Protein AF-A0A7C2YE13-F1 (afdb_monomer_lite)

Secondary structure (DSSP, 8-state):
------TT--S---GGG--EEEEEEEEEEPBTTBPPEE-GGG-EEE-TTT--TT--SEEE---SSPPPTT---EEEEEEEEE--GGGEETTEEEESS-SPPPPEE-TTS-EE-----TTSPPP---EEEEEEEEEETTPEEEESSEEEEEEE-TTSEEEEEEEEEEES---EEEESSPEEEEEEEEETTEEEEEEEEEE-GGGGGGHHHHHHHHHHHHHHHHHHT---SSSEEEEEEPPTT-S-----BTTEEEEPP--

Radius of gyration: 20.25 Å; chains: 1; bounding box: 50×47×56 Å

pLDDT: mean 86.79, std 15.83, range [31.42, 98.75]

Structure (mmCIF, N/CA/C/O backbone):
data_AF-A0A7C2YE13-F1
#
_entry.id   AF-A0A7C2YE13-F1
#
loop_
_atom_site.group_PDB
_atom_site.id
_atom_site.type_symbol
_atom_site.label_atom_id
_atom_site.label_alt_id
_atom_site.label_comp_id
_atom_site.label_asym_id
_atom_site.label_entity_id
_atom_site.label_seq_id
_atom_site.pdbx_PDB_ins_code
_atom_site.Cartn_x
_atom_site.Cartn_y
_atom_site.Cartn_z
_atom_site.occupancy
_atom_site.B_iso_or_equiv
_atom_site.auth_seq_id
_atom_site.auth_comp_id
_atom_site.auth_asym_id
_atom_site.auth_atom_id
_atom_site.pdbx_PDB_model_num
ATOM 1 N N . MET A 1 1 ? 2.422 0.572 20.980 1.00 33.91 1 MET A N 1
ATOM 2 C CA . MET A 1 1 ? 3.565 0.099 20.172 1.00 33.91 1 MET A CA 1
ATOM 3 C C . MET A 1 1 ? 3.158 -1.240 19.587 1.00 33.91 1 MET A C 1
ATOM 5 O O . MET A 1 1 ? 2.489 -1.963 20.292 1.00 33.91 1 MET A O 1
ATOM 9 N N . SER A 1 2 ? 3.426 -1.525 18.315 1.00 31.42 2 SER A N 1
ATOM 10 C CA . SER A 1 2 ? 3.251 -2.861 17.725 1.00 31.42 2 SER A CA 1
ATOM 11 C C . SER A 1 2 ? 4.638 -3.326 17.321 1.00 31.42 2 SER A C 1
ATOM 13 O O . SER A 1 2 ? 5.180 -2.797 16.355 1.00 31.42 2 SER A O 1
ATOM 15 N N . ARG A 1 3 ? 5.260 -4.225 18.084 1.00 35.16 3 ARG A N 1
ATOM 16 C CA . ARG A 1 3 ? 6.604 -4.734 17.783 1.00 35.16 3 ARG A CA 1
ATOM 17 C C . ARG A 1 3 ? 6.474 -5.953 16.875 1.00 35.16 3 ARG A C 1
ATOM 19 O O . ARG A 1 3 ? 5.978 -6.983 17.310 1.00 35.16 3 ARG A O 1
ATOM 26 N N . GLN A 1 4 ? 6.904 -5.838 15.621 1.00 41.75 4 GLN A N 1
ATOM 27 C CA . GLN A 1 4 ? 6.963 -6.980 14.703 1.00 41.75 4 GLN A CA 1
ATOM 28 C C . GLN A 1 4 ? 8.223 -7.802 14.990 1.00 41.75 4 GLN A C 1
ATOM 30 O O . GLN A 1 4 ? 9.337 -7.315 14.800 1.00 41.75 4 GLN A O 1
ATOM 35 N N . ILE A 1 5 ? 8.070 -9.041 15.465 1.00 37.75 5 ILE A N 1
ATOM 36 C CA . ILE A 1 5 ? 9.202 -9.946 15.694 1.00 37.75 5 ILE A CA 1
ATOM 37 C C . ILE A 1 5 ? 9.472 -10.739 14.414 1.00 37.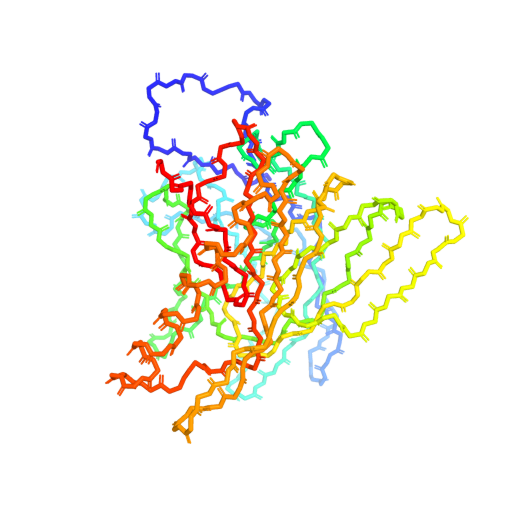75 5 ILE A C 1
ATOM 39 O O . ILE A 1 5 ? 8.702 -11.619 14.042 1.00 37.75 5 ILE A O 1
ATOM 43 N N . ILE A 1 6 ? 10.627 -10.517 13.785 1.00 35.88 6 ILE A N 1
ATOM 44 C CA . ILE A 1 6 ? 11.180 -11.485 12.832 1.00 35.88 6 ILE A CA 1
ATOM 45 C C . ILE A 1 6 ? 11.774 -12.647 13.643 1.00 35.88 6 ILE A C 1
ATOM 47 O O . ILE A 1 6 ? 12.959 -12.639 13.987 1.00 35.88 6 ILE A O 1
ATOM 51 N N . ARG A 1 7 ? 10.963 -13.653 14.007 1.00 32.81 7 ARG A N 1
ATOM 52 C CA . ARG A 1 7 ? 11.508 -14.913 14.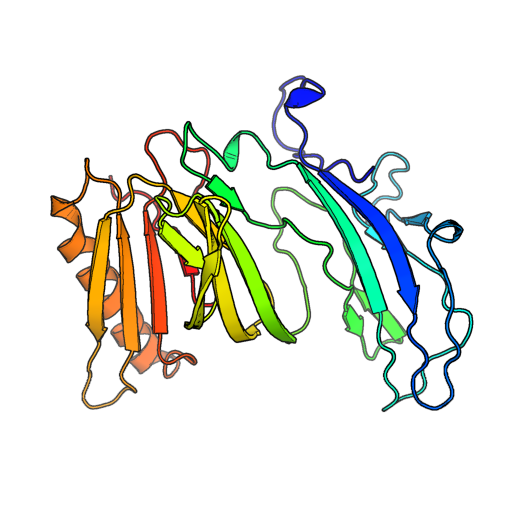541 1.00 32.81 7 ARG A CA 1
ATOM 53 C C . ARG A 1 7 ? 12.159 -15.676 13.386 1.00 32.81 7 ARG A C 1
ATOM 55 O O . ARG A 1 7 ? 11.476 -16.203 12.519 1.00 32.81 7 ARG A O 1
ATOM 62 N N . GLY A 1 8 ? 13.492 -15.689 13.380 1.00 31.92 8 GLY A N 1
ATOM 63 C CA . GLY A 1 8 ? 14.310 -16.399 12.390 1.00 31.92 8 GLY A CA 1
ATOM 64 C C . GLY A 1 8 ? 15.789 -16.000 12.368 1.00 31.92 8 GLY A C 1
ATOM 65 O O . GLY A 1 8 ? 16.615 -16.762 11.876 1.00 31.92 8 GLY A O 1
ATOM 66 N N . SER A 1 9 ? 16.169 -14.852 12.941 1.00 36.00 9 SER A N 1
ATOM 67 C CA . SER A 1 9 ? 17.583 -14.466 13.038 1.00 36.00 9 SER A CA 1
ATOM 68 C C . SER A 1 9 ? 18.105 -14.651 14.464 1.00 36.00 9 SER A C 1
ATOM 70 O O . SER A 1 9 ? 17.541 -14.100 15.405 1.00 36.00 9 SER A O 1
ATOM 72 N N . GLN A 1 10 ? 19.220 -15.366 14.636 1.00 33.47 10 GLN A N 1
ATOM 73 C CA . GLN A 1 10 ? 20.000 -15.410 15.887 1.00 33.47 10 GLN A CA 1
ATOM 74 C C . GLN A 1 10 ? 20.683 -14.060 16.216 1.00 33.47 10 GLN A C 1
ATOM 76 O O . GLN A 1 10 ? 21.698 -14.013 16.908 1.00 33.47 10 GLN A O 1
ATOM 81 N N . ARG A 1 11 ? 20.181 -12.943 15.678 1.00 47.56 11 ARG A N 1
ATOM 82 C CA . ARG A 1 11 ? 20.759 -11.611 15.838 1.00 47.56 11 ARG A CA 1
ATOM 83 C C . ARG A 1 11 ? 20.004 -10.856 16.922 1.00 47.56 11 ARG A C 1
ATOM 85 O O . ARG A 1 11 ? 18.787 -10.719 16.860 1.00 47.56 11 ARG A O 1
ATOM 92 N N . THR A 1 12 ? 20.741 -10.308 17.879 1.00 51.53 12 THR A N 1
ATOM 93 C CA . THR A 1 12 ? 20.234 -9.302 18.813 1.00 51.53 12 THR A CA 1
ATOM 94 C C . THR A 1 12 ? 19.847 -8.057 18.008 1.00 51.53 12 THR A C 1
ATOM 96 O O . THR A 1 12 ? 20.718 -7.318 17.550 1.00 51.53 12 THR A O 1
ATOM 99 N N . LEU A 1 13 ? 18.551 -7.858 17.758 1.00 57.66 13 LEU A N 1
ATOM 100 C CA . LEU A 1 13 ? 18.039 -6.681 17.049 1.00 57.66 13 LEU A CA 1
ATOM 101 C C . LEU A 1 13 ? 18.115 -5.460 17.974 1.00 57.66 13 LEU A C 1
ATOM 103 O O . LEU A 1 13 ? 17.645 -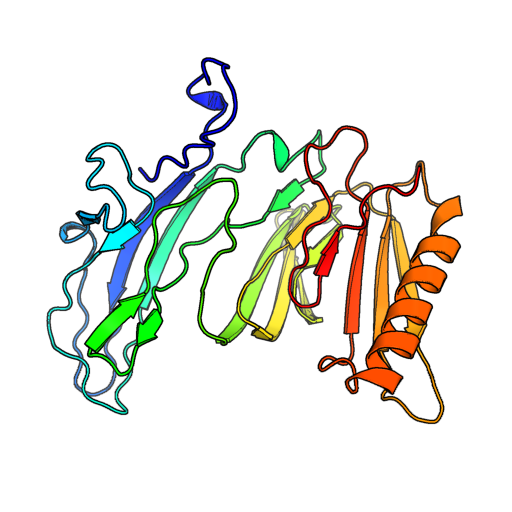5.516 19.112 1.00 57.66 13 LEU A O 1
ATOM 107 N N . ARG A 1 14 ? 18.699 -4.350 17.506 1.00 61.34 14 ARG A N 1
ATOM 108 C CA . ARG A 1 14 ? 18.680 -3.078 18.250 1.00 61.34 14 ARG A CA 1
ATOM 109 C C . ARG A 1 14 ? 17.300 -2.445 18.121 1.00 61.34 14 ARG A C 1
ATOM 111 O O . ARG A 1 14 ? 16.595 -2.718 17.158 1.00 61.34 14 ARG A O 1
ATOM 118 N N . GLU A 1 15 ? 16.934 -1.551 19.035 1.00 63.41 15 GLU A N 1
ATOM 119 C CA . GLU A 1 15 ? 15.648 -0.829 19.005 1.00 63.41 15 GLU A CA 1
ATOM 120 C C . GLU A 1 15 ? 15.389 -0.117 17.657 1.00 63.41 15 GLU A C 1
ATOM 122 O O . GLU A 1 15 ? 14.278 -0.119 17.122 1.00 63.41 15 GLU A O 1
ATOM 127 N N . ASP A 1 16 ? 16.452 0.384 17.026 1.00 65.56 16 ASP A N 1
ATOM 128 C CA . ASP A 1 16 ? 16.378 1.003 15.704 1.00 65.56 16 ASP A CA 1
ATOM 129 C C . ASP A 1 16 ? 16.072 0.034 14.561 1.00 65.56 16 ASP A C 1
ATOM 131 O O . ASP A 1 16 ? 15.586 0.474 13.520 1.00 65.56 16 ASP A O 1
ATOM 135 N N . ASP A 1 17 ? 16.319 -1.260 14.744 1.00 67.12 17 ASP A N 1
ATOM 136 C CA . ASP A 1 17 ? 16.117 -2.283 13.721 1.00 67.12 17 ASP A CA 1
ATOM 137 C C . ASP A 1 17 ? 14.648 -2.762 13.656 1.00 67.12 17 ASP A C 1
ATOM 139 O O . ASP A 1 17 ? 14.274 -3.440 12.701 1.00 67.12 17 ASP A O 1
ATOM 143 N N . TRP A 1 18 ? 13.801 -2.363 14.616 1.00 71.31 18 TRP A N 1
ATOM 144 C CA . TRP A 1 18 ? 12.372 -2.698 14.644 1.00 71.31 18 TRP A CA 1
ATOM 145 C C . TRP A 1 18 ? 11.540 -1.789 13.734 1.00 71.31 18 TRP A C 1
ATOM 147 O O . TRP A 1 18 ? 11.659 -0.558 13.799 1.00 71.31 18 TRP A O 1
ATOM 157 N N . SER A 1 19 ? 10.641 -2.399 12.960 1.00 81.94 19 SER A N 1
ATOM 158 C CA . SER A 1 19 ? 9.468 -1.747 12.375 1.00 81.94 19 SER A CA 1
ATOM 159 C C . SER A 1 19 ? 8.290 -1.779 13.340 1.00 81.94 19 SER A C 1
ATOM 161 O O . SER A 1 19 ? 8.173 -2.663 14.195 1.00 81.94 19 SER A O 1
ATOM 163 N N . TYR A 1 20 ? 7.406 -0.797 13.200 1.00 87.31 20 TYR A N 1
ATOM 164 C CA . TYR A 1 20 ? 6.147 -0.772 13.930 1.00 87.31 20 TYR A CA 1
ATOM 165 C C . TYR A 1 20 ? 5.104 0.067 13.209 1.00 87.31 20 TYR A C 1
ATOM 167 O O . TYR A 1 20 ? 5.430 1.028 12.515 1.00 87.31 20 TYR A O 1
ATOM 175 N N . VAL A 1 21 ? 3.841 -0.238 13.490 1.00 91.69 21 VAL A N 1
ATOM 176 C CA . VAL A 1 21 ? 2.714 0.662 13.253 1.00 91.69 21 VAL A CA 1
ATOM 177 C C . VAL A 1 21 ? 2.139 1.041 14.612 1.00 91.69 21 VAL A C 1
ATOM 179 O O . VAL A 1 21 ? 1.732 0.189 15.398 1.00 91.69 21 VAL A O 1
ATOM 182 N N . ASN A 1 22 ? 2.145 2.328 14.931 1.00 93.00 22 ASN A N 1
ATOM 183 C CA . ASN A 1 22 ? 1.559 2.851 16.153 1.00 93.00 22 ASN A CA 1
ATOM 184 C C . ASN A 1 22 ? 0.253 3.563 15.822 1.00 93.00 22 ASN A C 1
ATOM 186 O O . ASN A 1 22 ? 0.269 4.636 15.227 1.00 93.00 22 ASN A O 1
ATOM 190 N N . VAL A 1 23 ? -0.872 2.979 16.227 1.00 95.75 23 VAL A N 1
ATOM 191 C CA . VAL A 1 23 ? -2.180 3.622 16.082 1.00 95.75 23 VAL A CA 1
ATOM 192 C C . VAL A 1 23 ? -2.329 4.689 17.163 1.00 95.75 23 VAL A C 1
ATOM 194 O O . VAL A 1 23 ? -2.393 4.379 18.357 1.00 95.75 23 VAL A O 1
ATOM 197 N N . ASN A 1 24 ? -2.363 5.947 16.737 1.00 96.44 24 ASN A N 1
ATOM 198 C CA . ASN A 1 24 ? -2.427 7.139 17.574 1.00 96.44 24 ASN A CA 1
ATOM 199 C C . ASN A 1 24 ? -3.860 7.387 18.061 1.00 96.44 24 ASN A C 1
ATOM 201 O O . ASN A 1 24 ? -4.057 7.556 19.262 1.00 96.44 24 ASN A O 1
ATOM 205 N N . SER A 1 25 ? -4.852 7.307 17.167 1.00 97.12 25 SER A N 1
ATOM 206 C CA . SER A 1 25 ? -6.278 7.456 17.494 1.00 97.12 25 SER A CA 1
ATOM 207 C C . SER A 1 25 ? -7.165 6.504 16.694 1.00 97.12 25 SER A C 1
ATOM 209 O O . SER A 1 25 ? -6.787 6.068 15.604 1.00 97.12 25 SER A O 1
ATOM 211 N N . ILE A 1 26 ? -8.336 6.185 17.253 1.00 97.38 26 ILE A N 1
ATOM 212 C CA . ILE A 1 26 ? -9.375 5.354 16.630 1.00 97.38 26 ILE A CA 1
ATOM 213 C C . ILE A 1 26 ? -10.729 5.994 16.914 1.00 97.38 26 ILE A C 1
ATOM 215 O O . ILE A 1 26 ? -11.182 5.971 18.057 1.00 97.38 26 ILE A O 1
ATOM 219 N N . ASN A 1 27 ? -11.380 6.527 15.885 1.00 97.06 27 ASN A N 1
ATOM 220 C CA . ASN A 1 27 ? -12.660 7.217 16.019 1.00 97.06 27 ASN A CA 1
ATOM 221 C C . ASN A 1 27 ? -13.734 6.534 15.170 1.00 97.06 27 ASN A C 1
ATOM 223 O O . ASN A 1 27 ? -13.490 6.191 14.017 1.00 97.06 27 ASN A O 1
ATOM 227 N N . ILE A 1 28 ? -14.934 6.370 15.720 1.00 96.12 28 ILE A N 1
ATOM 228 C CA . ILE A 1 28 ? -16.140 6.054 14.950 1.00 96.12 28 ILE A CA 1
ATOM 229 C C . ILE A 1 28 ? -16.790 7.373 14.539 1.00 96.12 28 ILE A C 1
ATOM 231 O O . ILE A 1 28 ? -17.041 8.229 15.392 1.00 96.12 28 ILE A O 1
ATOM 235 N N . PHE A 1 29 ? -17.104 7.518 13.253 1.00 93.31 29 PHE A N 1
ATOM 236 C CA . PHE A 1 29 ? -17.929 8.620 12.766 1.00 93.31 29 PHE A CA 1
ATOM 237 C C . PHE A 1 29 ? -19.422 8.301 12.901 1.00 93.31 29 PHE A C 1
ATOM 239 O O . PHE A 1 29 ? -19.821 7.140 12.773 1.00 93.31 29 PHE A O 1
ATOM 246 N N . PRO A 1 30 ? -20.271 9.317 13.140 1.00 90.81 30 PRO A N 1
ATOM 247 C CA . PRO A 1 30 ? -21.702 9.097 13.234 1.00 90.81 30 PRO A CA 1
ATOM 248 C C . PRO A 1 30 ? -22.254 8.636 11.878 1.00 90.81 30 PRO A C 1
ATOM 250 O O . PRO A 1 30 ? -22.106 9.328 10.871 1.00 90.81 30 PRO A O 1
ATOM 253 N N . GLN A 1 31 ? -22.905 7.473 11.855 1.00 90.38 31 GLN A N 1
ATOM 254 C CA . GLN A 1 31 ? -23.472 6.880 10.643 1.00 90.38 31 GLN A CA 1
ATOM 255 C C . GLN A 1 31 ? -24.734 6.083 10.982 1.00 90.38 31 GLN A C 1
ATOM 257 O O . GLN A 1 31 ? -24.699 5.138 11.768 1.00 90.38 31 GLN A O 1
ATOM 262 N N . GLY A 1 32 ? -25.867 6.442 10.372 1.00 88.44 32 GLY A N 1
ATOM 263 C CA . GLY A 1 32 ? -27.146 5.784 10.648 1.00 88.44 32 GLY A CA 1
ATOM 264 C C . GLY A 1 32 ? -27.507 5.855 12.135 1.00 88.44 32 GLY A C 1
ATOM 265 O O . GLY A 1 32 ? -27.706 6.940 12.673 1.00 88.44 32 GLY A O 1
ATOM 266 N N . LYS A 1 33 ? -27.585 4.693 12.795 1.00 89.81 33 LYS A N 1
ATOM 267 C CA . LYS A 1 33 ? -27.872 4.578 14.237 1.00 89.81 33 LYS A CA 1
ATOM 268 C C . LYS A 1 33 ? -26.635 4.682 15.139 1.00 89.81 33 LYS A C 1
ATOM 270 O O . LYS A 1 33 ? -26.790 4.704 16.356 1.00 89.81 33 LYS A O 1
ATOM 275 N N . PHE A 1 34 ? -25.431 4.674 14.568 1.00 92.88 34 PHE A N 1
ATOM 276 C CA . PHE A 1 34 ? -24.185 4.680 15.325 1.00 92.88 34 PHE A CA 1
ATOM 277 C C . PHE A 1 34 ? -23.774 6.117 15.647 1.00 92.88 34 PHE A C 1
ATOM 279 O O . PHE A 1 34 ? -23.669 6.958 14.754 1.00 92.88 34 PHE A O 1
ATOM 286 N N . SER A 1 35 ? -23.539 6.390 16.930 1.00 94.25 35 SER A N 1
ATOM 287 C CA . SER A 1 35 ? -23.026 7.673 17.416 1.00 94.25 35 SER A CA 1
ATOM 288 C C . SER A 1 35 ? -21.507 7.759 17.276 1.00 94.25 35 SER A C 1
ATOM 290 O O . SER A 1 35 ? -20.816 6.740 17.257 1.00 94.25 35 SER A O 1
ATOM 292 N N . ALA A 1 36 ? -20.984 8.986 17.248 1.00 95.75 36 ALA A N 1
ATOM 293 C CA . ALA A 1 36 ? -19.546 9.214 17.321 1.00 95.75 36 ALA A CA 1
ATOM 294 C C . ALA A 1 36 ? -18.962 8.644 18.627 1.00 95.75 36 ALA A C 1
ATOM 296 O O . ALA A 1 36 ? -19.563 8.795 19.694 1.00 95.75 36 ALA A O 1
ATOM 297 N N . ALA A 1 37 ? -17.788 8.020 18.546 1.00 96.25 37 ALA A N 1
ATOM 298 C CA . ALA A 1 37 ? -17.090 7.470 19.706 1.00 96.25 37 ALA A CA 1
ATOM 299 C C . ALA A 1 37 ? -15.571 7.483 19.500 1.00 96.25 37 ALA A C 1
ATOM 301 O O . ALA A 1 37 ? -15.093 7.131 18.425 1.00 96.25 37 ALA A O 1
ATOM 302 N N . ASP A 1 38 ? -14.822 7.832 20.546 1.00 97.06 38 ASP A N 1
ATOM 303 C CA . ASP A 1 38 ? -13.365 7.671 20.592 1.00 97.06 38 ASP A CA 1
ATOM 304 C C . ASP A 1 38 ? -13.031 6.341 21.283 1.00 97.06 38 ASP A C 1
ATOM 306 O O . ASP A 1 38 ? -13.333 6.134 22.461 1.00 97.06 38 ASP A O 1
ATOM 310 N N . LEU A 1 39 ? -12.420 5.420 20.538 1.00 96.62 39 LEU A N 1
ATOM 311 C CA . LEU A 1 39 ? -12.040 4.090 21.012 1.00 96.62 39 LEU A CA 1
ATOM 312 C C . LEU A 1 39 ? -10.571 4.013 21.439 1.00 96.62 39 LEU A C 1
ATOM 314 O O . LEU A 1 39 ? -10.100 2.942 21.828 1.00 96.62 39 LEU A O 1
ATOM 318 N N . THR A 1 40 ? -9.827 5.117 21.382 1.00 95.75 40 THR A N 1
ATOM 319 C CA . THR A 1 40 ? -8.369 5.144 21.544 1.00 95.75 40 THR A CA 1
ATOM 320 C C . THR A 1 40 ? -7.918 4.552 22.878 1.00 95.75 40 THR A C 1
ATOM 322 O O . THR A 1 40 ? -6.928 3.827 22.917 1.00 95.75 40 THR A O 1
ATOM 325 N N . GLN A 1 41 ? -8.648 4.795 23.969 1.00 94.12 41 GLN A N 1
ATOM 326 C CA . GLN A 1 41 ? -8.307 4.258 25.296 1.00 94.12 41 GLN A CA 1
ATOM 327 C C . GLN A 1 41 ? -8.732 2.791 25.492 1.00 94.12 41 GLN A C 1
ATOM 329 O O . GLN A 1 41 ? -8.326 2.157 26.461 1.00 94.12 41 GLN A O 1
ATOM 334 N N . SER A 1 42 ? -9.532 2.232 24.578 1.00 94.12 42 SER A N 1
ATOM 335 C CA . SER A 1 42 ? -10.008 0.842 24.647 1.00 94.12 42 SER A CA 1
ATOM 336 C C . SER A 1 42 ? -9.065 -0.171 23.987 1.00 94.12 42 SER A C 1
ATOM 338 O O . SER A 1 42 ? -9.313 -1.374 24.077 1.00 94.12 42 SER A O 1
ATOM 340 N N . LYS A 1 43 ? -7.994 0.304 23.333 1.00 94.12 43 LYS A N 1
ATOM 341 C CA . LYS A 1 43 ? -7.013 -0.527 22.624 1.00 94.12 43 LYS A CA 1
ATOM 342 C C . LYS A 1 43 ? -6.377 -1.540 23.571 1.00 94.12 43 LYS A C 1
ATOM 344 O O . LYS A 1 43 ? -5.828 -1.175 24.610 1.00 94.12 43 LYS A O 1
ATOM 349 N N . LYS A 1 44 ? -6.393 -2.806 23.170 1.00 94.25 44 LYS A N 1
ATOM 350 C CA . LYS A 1 44 ? -5.679 -3.903 23.831 1.00 94.25 44 LYS A CA 1
ATOM 351 C C . LYS A 1 44 ? -4.919 -4.704 22.790 1.00 94.25 44 LYS A C 1
ATOM 353 O O . LYS A 1 44 ? -5.381 -4.821 21.660 1.00 94.25 44 LYS A O 1
ATOM 358 N N . PHE A 1 45 ? -3.776 -5.257 23.173 1.00 93.62 45 PHE A N 1
ATOM 359 C CA . PHE A 1 45 ? -3.083 -6.231 22.337 1.00 93.62 45 PHE A CA 1
ATOM 360 C C . PHE A 1 45 ? -3.553 -7.639 22.685 1.00 93.62 45 PHE A C 1
ATOM 362 O O . PHE A 1 45 ? -3.862 -7.923 23.845 1.00 93.62 45 PHE A O 1
ATOM 369 N N . ALA A 1 46 ? -3.649 -8.487 21.670 1.00 91.50 46 ALA A N 1
ATOM 370 C CA . ALA A 1 46 ? -4.003 -9.889 21.801 1.00 91.50 46 ALA A CA 1
ATOM 371 C C . ALA A 1 46 ? -2.918 -10.756 21.154 1.00 91.50 46 ALA A C 1
ATOM 373 O O . ALA A 1 46 ? -2.256 -10.332 20.213 1.00 91.50 46 ALA A O 1
ATOM 374 N N . ALA A 1 47 ? -2.770 -11.978 21.654 1.00 91.38 47 ALA A N 1
ATOM 375 C CA . ALA A 1 47 ? -1.859 -12.980 21.115 1.00 91.38 47 ALA A CA 1
ATOM 376 C C . ALA A 1 47 ? -2.629 -14.299 20.918 1.00 91.38 47 ALA A C 1
ATOM 378 O O . ALA A 1 47 ? -2.519 -15.202 21.751 1.00 91.38 47 ALA A O 1
ATOM 379 N N . PRO A 1 48 ? -3.515 -14.372 19.903 1.00 89.25 48 PRO A N 1
ATOM 380 C CA . PRO A 1 48 ? -4.422 -15.505 19.714 1.00 89.25 48 PRO A CA 1
ATOM 381 C C . PRO A 1 48 ? -3.725 -16.822 19.349 1.00 89.25 48 PRO A C 1
ATOM 383 O O . PRO A 1 48 ? -4.330 -17.874 19.545 1.00 89.25 48 PRO A O 1
ATOM 386 N N . ASP A 1 49 ? -2.482 -16.786 18.860 1.00 88.75 49 ASP A N 1
ATOM 387 C CA . ASP A 1 49 ? -1.793 -17.982 18.369 1.00 88.75 49 ASP A CA 1
ATOM 388 C C . ASP A 1 49 ? -0.999 -18.691 19.473 1.00 88.75 49 ASP A C 1
ATOM 390 O O . ASP A 1 49 ? -1.014 -19.919 19.559 1.00 88.75 49 ASP A O 1
ATOM 394 N N . ASP A 1 50 ? -0.293 -17.932 20.320 1.00 89.75 50 ASP A N 1
ATOM 395 C CA . ASP A 1 50 ? 0.644 -18.495 21.305 1.00 89.75 50 ASP A CA 1
ATOM 396 C C . ASP A 1 50 ? 0.543 -17.900 22.720 1.00 89.75 50 ASP A C 1
ATOM 398 O O . ASP A 1 50 ? 1.240 -18.353 23.631 1.00 89.75 50 ASP A O 1
ATOM 402 N N . GLY A 1 51 ? -0.324 -16.905 22.934 1.00 88.12 51 GLY A N 1
ATOM 403 C CA . GLY A 1 51 ? -0.487 -16.243 24.228 1.00 88.12 51 GLY A CA 1
ATOM 404 C C . GLY A 1 51 ? 0.713 -15.399 24.668 1.00 88.12 51 GLY A C 1
ATOM 405 O O . GLY A 1 51 ? 0.788 -15.039 25.844 1.00 88.12 51 GLY A O 1
ATOM 406 N N . ASN A 1 52 ? 1.653 -15.081 23.772 1.00 87.75 52 ASN A N 1
ATOM 407 C CA . ASN A 1 52 ? 2.828 -14.273 24.082 1.00 87.75 52 ASN A CA 1
ATOM 408 C C . ASN A 1 52 ? 2.436 -12.829 24.472 1.00 87.75 52 ASN A C 1
ATOM 410 O O . ASN A 1 52 ? 2.035 -12.054 23.603 1.00 87.75 52 ASN A O 1
ATOM 414 N N . PRO A 1 53 ? 2.611 -12.409 25.740 1.00 85.75 53 PRO A N 1
ATOM 415 C CA . PRO A 1 53 ? 2.182 -11.084 26.195 1.00 85.75 53 PRO A CA 1
ATOM 416 C C . PRO A 1 53 ? 3.040 -9.933 25.644 1.00 85.75 53 PRO A C 1
ATOM 418 O O . PRO A 1 53 ? 2.648 -8.773 25.751 1.00 85.75 53 PRO A O 1
ATOM 421 N N . GLU A 1 54 ? 4.205 -10.240 25.067 1.00 86.06 54 GLU A N 1
ATOM 422 C CA . GLU A 1 54 ? 5.096 -9.258 24.438 1.00 86.06 54 GLU A CA 1
ATOM 423 C C . GLU A 1 54 ? 4.726 -8.978 22.973 1.00 86.06 54 GLU A C 1
ATOM 425 O O . GLU A 1 54 ? 5.255 -8.042 22.366 1.00 86.06 54 GLU A O 1
ATOM 430 N N . ASP A 1 55 ? 3.839 -9.787 22.384 1.00 86.94 55 ASP A N 1
ATOM 431 C CA . ASP A 1 55 ? 3.347 -9.566 21.031 1.00 86.94 55 ASP A CA 1
ATOM 432 C C . ASP A 1 55 ? 2.318 -8.432 21.017 1.00 86.94 55 ASP A C 1
ATOM 434 O O . ASP A 1 55 ? 1.399 -8.364 21.833 1.00 86.94 55 ASP A O 1
ATOM 438 N N . GLN A 1 56 ? 2.499 -7.504 20.084 1.00 90.12 56 GLN A N 1
ATOM 439 C CA . GLN A 1 56 ? 1.646 -6.329 19.947 1.00 90.12 56 GLN A CA 1
ATOM 440 C C . GLN A 1 56 ? 1.138 -6.154 18.510 1.00 90.12 56 GLN A C 1
ATOM 442 O O . GLN A 1 56 ? 0.793 -5.046 18.106 1.00 90.12 56 GLN A O 1
ATOM 447 N N . THR A 1 57 ? 1.124 -7.234 17.730 1.00 89.25 57 THR A N 1
ATOM 448 C CA . THR A 1 57 ? 0.816 -7.222 16.293 1.00 89.25 57 THR A CA 1
ATOM 449 C C . THR A 1 57 ? -0.667 -7.414 15.992 1.00 89.25 57 THR A C 1
ATOM 451 O O . THR A 1 57 ? -1.118 -7.034 14.914 1.00 89.25 57 THR A O 1
ATOM 454 N N . VAL A 1 58 ? -1.449 -7.879 16.973 1.00 92.25 58 VAL A N 1
ATOM 455 C CA . VAL A 1 58 ? -2.916 -7.883 16.929 1.00 92.25 58 VAL A CA 1
ATOM 456 C C . VAL A 1 58 ? -3.452 -6.885 17.950 1.00 92.25 58 VAL A C 1
ATOM 458 O O . VAL A 1 58 ? -3.242 -7.027 19.154 1.00 92.25 58 VAL A O 1
ATOM 461 N N . MET A 1 59 ? -4.166 -5.868 17.466 1.00 94.00 59 MET A N 1
ATOM 462 C CA . MET A 1 59 ? -4.829 -4.856 18.288 1.00 94.00 59 MET A CA 1
ATOM 463 C C . MET A 1 59 ? -6.345 -5.045 18.232 1.00 94.00 59 MET A C 1
ATOM 465 O O . MET A 1 59 ? -6.933 -5.096 17.157 1.00 94.00 59 MET A O 1
ATOM 469 N N . VAL A 1 60 ? -6.979 -5.085 19.399 1.00 94.12 60 VAL A N 1
ATOM 470 C CA . VAL A 1 60 ? -8.425 -5.237 19.570 1.00 94.12 60 VAL A CA 1
ATOM 471 C C . VAL A 1 60 ? -8.992 -3.988 20.239 1.00 94.12 60 VAL A C 1
ATOM 473 O O . VAL A 1 60 ? -8.399 -3.443 21.175 1.00 94.12 60 VAL A O 1
ATOM 476 N N . VAL A 1 61 ? -10.160 -3.550 19.773 1.00 94.12 61 VAL A N 1
ATOM 477 C CA . VAL A 1 61 ? -10.960 -2.482 20.387 1.00 94.12 61 VAL A CA 1
ATOM 478 C C . VAL A 1 61 ? -12.381 -2.967 20.632 1.00 94.12 61 VAL A C 1
ATOM 480 O O . VAL A 1 61 ? -12.927 -3.748 19.854 1.00 94.12 61 VAL A O 1
ATOM 483 N N . SER A 1 62 ? -12.991 -2.499 21.718 1.00 91.44 62 SER A N 1
ATOM 484 C CA . SER A 1 62 ? -14.398 -2.772 22.009 1.00 91.44 62 SER A CA 1
ATOM 485 C C . SER A 1 62 ? -15.276 -1.703 21.370 1.00 91.44 62 SER A C 1
ATOM 487 O O . SER A 1 62 ? -15.127 -0.519 21.667 1.00 91.44 62 SER A O 1
ATOM 489 N N . LEU A 1 63 ? -16.217 -2.121 20.525 1.00 92.25 63 LEU A N 1
ATOM 490 C CA . LEU A 1 63 ? -17.232 -1.219 19.994 1.00 92.25 63 LEU A CA 1
ATOM 491 C C . LEU A 1 63 ? -18.288 -0.910 21.072 1.00 92.25 63 LEU A C 1
ATOM 493 O O . LEU A 1 63 ? -18.670 -1.813 21.820 1.00 92.25 63 LEU A O 1
ATOM 497 N N . PRO A 1 64 ? -18.806 0.330 21.143 1.00 91.06 64 PRO A N 1
ATOM 498 C CA . PRO A 1 64 ? -19.854 0.703 22.097 1.00 91.06 64 PRO A CA 1
ATOM 499 C C . PRO A 1 64 ? -21.212 0.068 21.762 1.00 91.06 64 PRO A C 1
ATOM 501 O O . PRO A 1 64 ? -22.085 -0.026 22.621 1.00 91.06 64 PRO A O 1
ATOM 504 N N . GLN A 1 65 ? -21.396 -0.360 20.511 1.00 92.06 65 GLN A N 1
ATOM 505 C CA . GLN A 1 65 ? -22.615 -0.969 20.001 1.00 92.06 65 GLN A CA 1
ATOM 506 C C . GLN A 1 65 ? -22.265 -2.063 18.986 1.00 92.06 65 GLN A C 1
ATOM 508 O O . GLN A 1 65 ? -21.348 -1.899 18.183 1.00 92.06 65 GLN A O 1
ATOM 513 N N . ALA A 1 66 ? -23.010 -3.170 19.015 1.00 91.69 66 ALA A N 1
ATOM 514 C CA . ALA A 1 66 ? -22.867 -4.252 18.046 1.00 91.69 66 ALA A CA 1
ATOM 515 C C . ALA A 1 66 ? -23.322 -3.828 16.637 1.00 91.69 66 ALA A C 1
ATOM 517 O O . ALA A 1 66 ? -24.303 -3.094 16.488 1.00 91.69 66 ALA A O 1
ATOM 518 N N . ILE A 1 67 ? -22.631 -4.344 15.620 1.00 92.25 67 ILE A N 1
ATOM 519 C CA . ILE A 1 67 ? -22.962 -4.166 14.202 1.00 92.25 67 ILE A CA 1
ATOM 520 C C . ILE A 1 67 ? -23.769 -5.391 13.763 1.00 92.25 67 ILE A C 1
ATOM 522 O O . ILE A 1 67 ? -23.268 -6.513 13.836 1.00 92.25 67 ILE A O 1
ATOM 526 N N . ALA A 1 68 ? -25.030 -5.204 13.373 1.00 91.50 68 ALA A N 1
ATOM 527 C CA . ALA A 1 68 ? -25.875 -6.302 12.906 1.00 91.50 68 ALA A CA 1
ATOM 528 C C . ALA A 1 68 ? -25.558 -6.670 11.439 1.00 91.50 68 ALA A C 1
ATOM 530 O O . ALA A 1 68 ? -24.957 -5.868 10.721 1.00 91.50 68 ALA A O 1
ATOM 531 N N . PRO A 1 69 ? -25.977 -7.855 10.953 1.00 90.50 69 PRO A N 1
ATOM 532 C CA . PRO A 1 69 ? -25.804 -8.227 9.550 1.00 90.50 69 PRO A CA 1
ATOM 533 C C . PRO A 1 69 ? -26.358 -7.165 8.591 1.00 90.50 69 PRO A C 1
ATOM 535 O O . PRO A 1 69 ? -27.495 -6.719 8.739 1.00 90.50 69 PRO A O 1
ATOM 538 N N . GLY A 1 70 ? -25.549 -6.773 7.604 1.00 90.75 70 GLY A N 1
ATOM 539 C CA . GLY A 1 70 ? -25.893 -5.737 6.624 1.00 90.75 70 GLY A CA 1
ATOM 540 C C . GLY A 1 70 ? -25.686 -4.296 7.103 1.00 90.75 70 GLY A C 1
ATOM 541 O O . GLY A 1 70 ? -25.886 -3.370 6.320 1.00 90.75 70 GLY A O 1
ATOM 542 N N . GLU A 1 71 ? -25.275 -4.083 8.354 1.00 93.00 71 GLU A N 1
ATOM 543 C CA . GLU A 1 71 ? -24.913 -2.759 8.857 1.00 93.00 71 GLU A CA 1
ATOM 544 C C . GLU A 1 71 ? -23.428 -2.460 8.648 1.00 93.00 71 GLU A C 1
ATOM 546 O O . GLU A 1 71 ? -22.587 -3.355 8.585 1.00 93.00 71 GLU A O 1
ATOM 551 N N . SER A 1 72 ? -23.104 -1.172 8.581 1.00 93.44 72 SER A N 1
ATOM 552 C CA . SER A 1 72 ? -21.737 -0.679 8.452 1.00 93.44 72 SER A CA 1
ATOM 553 C C . SER A 1 72 ? -21.488 0.463 9.425 1.00 93.44 72 SER A C 1
ATOM 555 O O . SER A 1 72 ? -22.400 1.233 9.735 1.00 93.44 72 SER A O 1
ATOM 557 N N . ILE A 1 73 ? -20.232 0.611 9.826 1.00 94.62 73 ILE A N 1
ATOM 558 C CA . ILE A 1 73 ? -19.725 1.796 10.513 1.00 94.62 73 ILE A CA 1
ATOM 559 C C . ILE A 1 73 ? -18.558 2.378 9.723 1.00 94.62 73 ILE A C 1
ATOM 561 O O . ILE A 1 73 ? -17.886 1.663 8.978 1.00 94.62 73 ILE A O 1
ATOM 565 N N . GLN A 1 74 ? -18.277 3.657 9.944 1.00 95.06 74 GLN A N 1
ATOM 566 C CA . GLN A 1 74 ? -17.081 4.308 9.436 1.00 95.06 74 GLN A CA 1
ATOM 567 C C . GLN A 1 74 ? -16.094 4.520 10.582 1.00 95.06 74 GLN A C 1
ATOM 569 O O . GLN A 1 74 ? -16.426 5.134 11.598 1.00 95.06 74 GLN A O 1
ATOM 574 N N . VAL A 1 75 ? -14.875 4.016 10.396 1.00 94.62 75 VAL A N 1
ATOM 575 C CA . VAL A 1 75 ? -13.784 4.128 11.366 1.00 94.62 75 VAL A CA 1
ATOM 576 C C . VAL A 1 75 ? -12.665 4.970 10.771 1.00 94.62 75 VAL A C 1
ATOM 578 O O . VAL A 1 75 ? -12.246 4.753 9.636 1.00 94.62 75 VAL A O 1
ATOM 581 N N . GLU A 1 76 ? -12.166 5.911 11.558 1.00 96.00 76 GLU A N 1
ATOM 582 C CA . GLU A 1 76 ? -10.966 6.683 11.272 1.00 96.00 76 GLU A CA 1
ATOM 583 C C . GLU A 1 76 ? -9.820 6.215 12.158 1.00 96.00 76 GLU A C 1
ATOM 585 O O . GLU A 1 76 ? -9.963 6.090 13.377 1.00 96.00 76 GLU A O 1
ATOM 590 N N . LEU A 1 77 ? -8.666 5.998 11.534 1.00 96.19 77 LEU A N 1
ATOM 591 C CA . LEU A 1 77 ? -7.427 5.652 12.211 1.00 96.19 77 LEU A CA 1
ATOM 592 C C . LEU A 1 77 ? -6.385 6.726 11.911 1.00 96.19 77 LEU A C 1
ATOM 594 O O . LEU A 1 77 ? -6.046 6.956 10.752 1.00 96.19 77 LEU A O 1
ATOM 598 N N . SER A 1 78 ? -5.819 7.327 12.955 1.00 97.62 78 SER A N 1
ATOM 599 C CA . SER A 1 78 ? -4.546 8.043 12.840 1.00 97.62 78 SER A CA 1
ATOM 600 C C . SER A 1 78 ? -3.436 7.112 13.293 1.00 97.62 78 SER A C 1
ATOM 602 O O . SER A 1 78 ? -3.545 6.501 14.358 1.00 97.62 78 SER A O 1
ATOM 604 N N . PHE A 1 79 ? -2.361 6.989 12.520 1.00 96.31 79 PHE A N 1
ATOM 605 C CA . PHE A 1 79 ? -1.246 6.114 12.865 1.00 96.31 79 PHE A CA 1
ATOM 606 C C . PHE A 1 79 ? 0.094 6.650 12.363 1.00 96.31 79 PHE A C 1
ATOM 608 O O . PHE A 1 79 ? 0.164 7.433 11.420 1.00 96.31 79 PHE A O 1
ATOM 615 N N . THR A 1 80 ? 1.164 6.189 13.004 1.00 95.50 80 THR A N 1
ATOM 616 C CA . THR A 1 80 ? 2.551 6.436 12.607 1.00 95.50 80 THR A CA 1
ATOM 617 C C . THR A 1 80 ? 3.217 5.105 12.308 1.00 95.50 80 THR A C 1
ATOM 619 O O . THR A 1 80 ? 3.138 4.183 13.118 1.00 95.50 80 THR A O 1
ATOM 622 N N . SER A 1 81 ? 3.895 5.006 11.168 1.0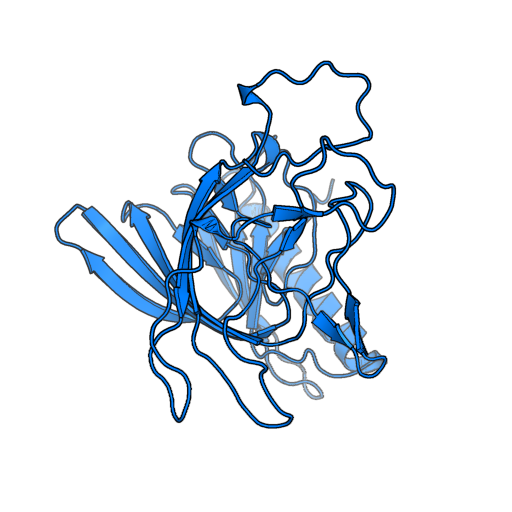0 92.56 81 SER A N 1
ATOM 623 C CA . SER A 1 81 ? 4.590 3.791 10.746 1.00 92.56 81 SER A CA 1
ATOM 624 C C . SER A 1 81 ? 6.092 4.029 10.662 1.00 92.56 81 SER A C 1
ATOM 626 O O . SER A 1 81 ? 6.536 5.039 10.114 1.00 92.56 81 SER A O 1
ATOM 628 N N . LYS A 1 82 ? 6.876 3.101 11.213 1.00 89.81 82 LYS A N 1
ATOM 629 C CA . LYS A 1 82 ? 8.331 3.062 11.069 1.00 89.81 82 LYS A CA 1
ATOM 630 C C . LYS A 1 82 ? 8.700 1.938 10.110 1.00 89.81 82 LYS A C 1
ATOM 632 O O . LYS A 1 82 ? 8.524 0.761 10.425 1.00 89.81 82 LYS A O 1
ATOM 637 N N . ILE A 1 83 ? 9.258 2.325 8.968 1.00 84.50 83 ILE A N 1
ATOM 638 C CA . ILE A 1 83 ? 9.717 1.408 7.921 1.00 84.50 83 ILE A CA 1
ATOM 639 C C . ILE A 1 83 ? 10.957 0.647 8.432 1.00 84.50 83 ILE A C 1
ATOM 641 O O . ILE A 1 83 ? 11.869 1.276 8.982 1.00 84.50 83 ILE A O 1
ATOM 645 N N . PRO A 1 84 ? 11.028 -0.688 8.269 1.00 81.38 84 PRO A N 1
ATOM 646 C CA . PRO A 1 84 ? 12.214 -1.452 8.644 1.00 81.38 84 PRO A CA 1
ATOM 647 C C . PRO A 1 84 ? 13.398 -1.112 7.730 1.00 81.38 84 PRO A C 1
ATOM 649 O O . PRO A 1 84 ? 13.215 -0.710 6.583 1.00 81.38 84 PRO A O 1
ATOM 652 N N . ARG A 1 85 ? 14.634 -1.363 8.186 1.00 77.44 85 ARG A N 1
ATOM 653 C CA . ARG A 1 85 ? 15.848 -1.166 7.360 1.00 77.44 85 ARG A CA 1
ATOM 654 C C . ARG A 1 85 ? 15.824 -1.931 6.033 1.00 77.44 85 ARG A C 1
ATOM 656 O O . ARG A 1 85 ? 16.485 -1.525 5.090 1.00 77.44 85 ARG A O 1
ATOM 663 N N . THR A 1 86 ? 15.093 -3.039 5.956 1.00 75.38 86 THR A N 1
ATOM 664 C CA . THR A 1 86 ? 14.927 -3.820 4.721 1.00 75.38 86 THR A CA 1
ATOM 665 C C . THR A 1 86 ? 14.033 -3.128 3.690 1.00 75.38 86 THR A C 1
ATOM 667 O O . THR A 1 86 ? 14.149 -3.428 2.506 1.00 75.38 86 THR A O 1
ATOM 670 N N . GLY A 1 87 ? 13.182 -2.191 4.121 1.00 80.56 87 GLY A N 1
ATOM 671 C CA . GLY A 1 87 ? 12.243 -1.445 3.283 1.00 80.56 87 GLY A CA 1
ATOM 672 C C . GLY A 1 87 ? 12.787 -0.127 2.732 1.00 80.56 87 GLY A C 1
ATOM 673 O O . GLY A 1 87 ? 12.040 0.600 2.087 1.00 80.56 87 GLY A O 1
ATOM 674 N N . PHE A 1 88 ? 14.054 0.229 2.966 1.00 86.94 88 PHE A N 1
ATOM 675 C CA . PHE A 1 88 ? 14.648 1.415 2.343 1.00 86.94 88 PHE A CA 1
ATOM 676 C C . PHE A 1 88 ? 16.158 1.285 2.128 1.00 86.94 88 PHE A C 1
ATOM 678 O O . PHE A 1 88 ? 16.849 0.557 2.840 1.00 86.94 88 PHE A O 1
ATOM 685 N N . ARG A 1 89 ? 16.691 2.021 1.149 1.00 86.06 89 ARG A N 1
ATOM 686 C CA . ARG A 1 89 ? 18.131 2.113 0.870 1.00 86.06 89 ARG A CA 1
ATOM 687 C C . ARG A 1 89 ? 18.432 3.468 0.232 1.00 86.06 89 ARG A C 1
ATOM 689 O O . ARG A 1 89 ? 18.046 3.720 -0.901 1.00 86.06 89 ARG A O 1
ATOM 696 N N . GLY A 1 90 ? 19.123 4.354 0.951 1.00 89.44 90 GLY A N 1
ATOM 697 C CA . GLY A 1 90 ? 19.309 5.733 0.481 1.00 89.44 90 GLY A CA 1
ATOM 698 C C . GLY A 1 90 ? 17.958 6.432 0.289 1.00 89.44 90 GLY A C 1
ATOM 699 O O . GLY A 1 90 ? 17.182 6.501 1.237 1.00 89.44 90 GLY A O 1
ATOM 700 N N . ASN A 1 91 ? 17.680 6.897 -0.932 1.00 92.69 91 ASN A N 1
ATOM 701 C CA . ASN A 1 91 ? 16.418 7.550 -1.304 1.00 92.69 91 ASN A CA 1
ATOM 702 C C . ASN A 1 91 ? 15.366 6.585 -1.885 1.00 92.69 91 ASN A C 1
ATOM 704 O O . ASN A 1 91 ? 14.305 7.023 -2.321 1.00 92.69 91 ASN A O 1
ATOM 708 N N . TYR A 1 92 ? 15.651 5.282 -1.922 1.00 92.69 92 TYR A N 1
ATOM 709 C CA . TYR A 1 92 ? 14.681 4.258 -2.297 1.00 92.69 92 TYR A CA 1
ATOM 710 C C . TYR A 1 92 ? 13.890 3.807 -1.071 1.00 92.69 92 TYR A C 1
ATOM 712 O O . TYR A 1 92 ? 14.486 3.435 -0.057 1.00 92.69 92 TYR A O 1
ATOM 720 N N . PHE A 1 93 ? 12.566 3.759 -1.199 1.00 92.88 93 PHE A N 1
ATOM 721 C CA . PHE A 1 93 ? 11.648 3.261 -0.180 1.00 92.88 93 PHE A CA 1
ATOM 722 C C . PHE A 1 93 ? 10.671 2.256 -0.789 1.00 92.88 93 PHE A C 1
ATOM 724 O O . PHE A 1 93 ? 10.100 2.488 -1.854 1.00 92.88 93 PHE A O 1
ATOM 731 N N . PHE A 1 94 ? 10.434 1.157 -0.085 1.00 91.25 94 PHE A N 1
ATOM 732 C CA . PHE A 1 94 ? 9.442 0.141 -0.399 1.00 91.25 94 PHE A CA 1
ATOM 733 C C . PHE A 1 94 ? 8.618 -0.133 0.860 1.00 91.25 94 PHE A C 1
ATOM 735 O O . PHE A 1 94 ? 9.124 -0.647 1.859 1.00 91.25 94 PHE A O 1
ATOM 742 N N . LEU A 1 95 ? 7.350 0.262 0.822 1.00 91.00 95 LEU A N 1
ATOM 743 C CA . LEU A 1 95 ? 6.443 0.260 1.955 1.00 91.00 95 LEU A CA 1
ATOM 744 C C . LEU A 1 95 ? 5.405 -0.840 1.786 1.00 91.00 95 LEU A C 1
ATOM 746 O O . LEU A 1 95 ? 4.345 -0.651 1.192 1.00 91.00 95 LEU A O 1
ATOM 750 N N . ALA A 1 96 ? 5.726 -1.976 2.385 1.00 86.19 96 ALA A N 1
ATOM 751 C CA . ALA A 1 96 ? 4.810 -3.071 2.638 1.00 86.19 96 ALA A CA 1
ATOM 752 C C . ALA A 1 96 ? 4.310 -3.029 4.083 1.00 86.19 96 ALA A C 1
ATOM 754 O O . ALA A 1 96 ? 5.026 -2.539 4.957 1.00 86.19 96 ALA A O 1
ATOM 755 N N . GLN A 1 97 ? 3.112 -3.570 4.341 1.00 85.25 97 GLN A N 1
ATOM 756 C CA . GLN A 1 97 ? 2.565 -3.741 5.701 1.00 85.25 97 GLN A CA 1
ATOM 757 C C . GLN A 1 97 ? 2.655 -2.460 6.555 1.00 85.25 97 GLN A C 1
ATOM 759 O O . GLN A 1 97 ? 2.933 -2.483 7.753 1.00 85.25 97 GLN A O 1
ATOM 764 N N . TRP A 1 98 ? 2.475 -1.311 5.904 1.00 89.56 98 TRP A N 1
ATOM 765 C CA . TRP A 1 98 ? 2.782 0.003 6.465 1.00 89.56 98 TRP A CA 1
ATOM 766 C C . TRP A 1 98 ? 1.595 0.626 7.209 1.00 89.56 98 TRP A C 1
ATOM 768 O O . TRP A 1 98 ? 1.776 1.639 7.887 1.00 89.56 98 TRP A O 1
ATOM 778 N N . PHE A 1 99 ? 0.406 0.028 7.092 1.00 92.56 99 PHE A N 1
ATOM 779 C CA . PHE A 1 99 ? -0.851 0.491 7.674 1.00 92.56 99 PHE A CA 1
ATOM 780 C C . PHE A 1 99 ? -1.545 -0.634 8.467 1.00 92.56 99 PHE A C 1
ATOM 782 O O . PHE A 1 99 ? -1.308 -1.812 8.186 1.00 92.56 99 PHE A O 1
ATOM 789 N N . PRO A 1 100 ? -2.399 -0.307 9.457 1.00 92.00 100 PRO A N 1
ATOM 790 C CA . PRO A 1 100 ? -3.198 -1.307 10.160 1.00 92.00 100 PRO A CA 1
ATOM 791 C C . PRO A 1 100 ? -4.216 -1.950 9.214 1.00 92.00 100 PRO A C 1
ATOM 793 O O . PRO A 1 100 ? -5.027 -1.245 8.612 1.00 92.00 100 PRO A O 1
ATOM 796 N N . LYS A 1 101 ? -4.211 -3.281 9.125 1.00 90.75 101 LYS A N 1
ATOM 797 C CA . LYS A 1 101 ? -5.230 -4.044 8.395 1.00 90.75 101 LYS A CA 1
ATOM 798 C C . LYS A 1 101 ? -6.325 -4.507 9.350 1.00 90.75 101 LYS A C 1
ATOM 800 O O . LYS A 1 101 ? -6.047 -4.837 10.503 1.00 90.75 101 LYS A O 1
ATOM 805 N N . LEU A 1 102 ? -7.569 -4.483 8.879 1.00 90.75 102 LEU A N 1
ATOM 806 C CA . LEU A 1 102 ? -8.699 -4.993 9.647 1.00 90.75 102 LEU A CA 1
ATOM 807 C C . LEU A 1 102 ? -8.661 -6.520 9.657 1.00 90.75 102 LEU A C 1
ATOM 809 O O . LEU A 1 102 ? -8.368 -7.151 8.644 1.00 90.75 102 LEU A O 1
ATOM 813 N N . GLY A 1 103 ? -8.977 -7.091 10.815 1.00 90.44 103 GLY A N 1
ATOM 814 C CA . GLY A 1 103 ? -9.245 -8.514 10.939 1.00 90.44 103 GLY A CA 1
ATOM 815 C C . GLY A 1 103 ? -10.417 -8.959 10.079 1.00 90.44 103 GLY A C 1
ATOM 816 O O . GLY A 1 103 ? -11.323 -8.167 9.826 1.00 90.44 103 GLY A O 1
ATOM 817 N N . VAL A 1 104 ? -10.435 -10.229 9.684 1.00 90.75 104 VAL A N 1
ATOM 818 C CA . VAL A 1 104 ? -11.563 -10.803 8.941 1.00 90.75 104 VAL A CA 1
ATOM 819 C C . VAL A 1 104 ? -12.516 -11.464 9.926 1.00 90.75 104 VAL A C 1
ATOM 821 O O . VAL A 1 104 ? -12.095 -12.280 10.743 1.00 90.75 104 VAL A O 1
ATOM 824 N N . TYR A 1 105 ? -13.797 -11.108 9.880 1.00 88.50 105 TYR A N 1
ATOM 825 C CA . TYR A 1 105 ? -14.822 -11.767 10.688 1.00 88.50 105 TYR A CA 1
ATOM 826 C C . TYR A 1 105 ? -15.476 -12.880 9.875 1.00 88.50 105 TYR A C 1
ATOM 828 O O . TYR A 1 105 ? -16.137 -12.621 8.871 1.00 88.50 105 TYR A O 1
ATOM 836 N N . GLU A 1 106 ? -15.292 -14.126 10.299 1.00 87.75 106 GLU A N 1
ATOM 837 C CA . GLU A 1 106 ? -15.761 -15.290 9.554 1.00 87.75 106 GLU A CA 1
ATOM 838 C C . GLU A 1 106 ? -17.176 -15.715 9.967 1.00 87.75 106 GLU A C 1
ATOM 840 O O . GLU A 1 106 ? -17.615 -15.519 11.103 1.00 87.75 106 GLU A O 1
ATOM 845 N N . ASN A 1 107 ? -17.871 -16.415 9.063 1.00 79.44 107 ASN A N 1
ATOM 846 C CA . ASN A 1 107 ? -19.233 -16.931 9.273 1.00 79.44 107 ASN A CA 1
ATOM 847 C C . ASN A 1 107 ? -19.381 -17.862 10.498 1.00 79.44 107 ASN A C 1
ATOM 849 O O . ASN A 1 107 ? -20.499 -18.100 10.951 1.00 79.44 107 ASN A O 1
ATOM 853 N N . GLY A 1 108 ? -18.277 -18.379 11.049 1.00 77.38 108 GLY A N 1
ATOM 854 C CA . GLY A 1 108 ? -18.252 -19.153 12.296 1.00 77.38 108 GLY A CA 1
ATOM 855 C C . GLY A 1 108 ? -18.370 -18.315 13.576 1.00 77.38 108 GLY A C 1
ATOM 856 O O . GLY A 1 108 ? -18.383 -18.881 14.667 1.00 77.38 108 GLY A O 1
ATOM 857 N N . GLY A 1 109 ? -18.448 -16.987 13.459 1.00 79.94 109 GLY A N 1
ATOM 858 C CA . GLY A 1 109 ? -18.579 -16.065 14.584 1.00 79.94 109 GLY A CA 1
ATOM 859 C C . GLY A 1 109 ? -17.251 -15.645 15.222 1.00 79.94 109 GLY A C 1
ATOM 860 O O . GLY A 1 109 ? -17.262 -15.027 16.288 1.00 79.94 109 GLY A O 1
ATOM 861 N N . ASN A 1 110 ? -16.125 -15.964 14.579 1.00 85.38 110 ASN A N 1
ATOM 862 C CA . ASN A 1 110 ? -14.777 -15.724 15.086 1.00 85.38 110 ASN A CA 1
ATOM 863 C C . ASN A 1 110 ? -14.013 -14.751 14.184 1.00 85.38 110 ASN A C 1
ATOM 865 O O . ASN A 1 110 ? -14.235 -14.692 12.975 1.00 85.38 110 ASN A O 1
ATOM 869 N N . TRP A 1 111 ? -13.086 -14.011 14.786 1.00 88.25 111 TRP A N 1
ATOM 870 C CA . TRP A 1 111 ? -12.136 -13.184 14.052 1.00 88.25 111 TRP A CA 1
ATOM 871 C C . TRP A 1 111 ? -10.940 -14.028 13.618 1.00 88.25 111 TRP A C 1
ATOM 873 O O . TRP A 1 111 ? -10.266 -14.625 14.456 1.00 88.25 111 TRP A O 1
ATOM 883 N N . ASN A 1 112 ? -10.662 -14.032 12.321 1.00 88.94 112 ASN A N 1
ATOM 884 C CA . ASN A 1 112 ? -9.415 -14.503 11.751 1.00 88.94 112 ASN A CA 1
ATOM 885 C C . ASN A 1 112 ? -8.402 -13.348 11.800 1.00 88.94 112 ASN A C 1
ATOM 887 O O . ASN A 1 112 ? -8.382 -12.441 10.960 1.00 88.94 112 ASN A O 1
ATOM 891 N N . CYS A 1 113 ? -7.625 -13.340 12.882 1.00 87.75 113 CYS A N 1
ATOM 892 C CA . CYS A 1 113 ? -6.534 -12.409 13.135 1.00 87.75 113 CYS A CA 1
ATOM 893 C C . CYS A 1 113 ? -5.387 -13.185 13.756 1.00 87.75 113 CYS A C 1
ATOM 895 O O . CYS A 1 113 ? -5.505 -13.634 14.893 1.00 87.75 113 CYS A O 1
ATOM 897 N N . HIS A 1 114 ? -4.284 -13.296 13.033 1.00 86.19 114 HIS A N 1
ATOM 898 C CA . HIS A 1 114 ? -3.091 -13.981 13.508 1.00 86.19 114 HIS A CA 1
ATOM 899 C C . HIS A 1 114 ? -2.001 -12.974 13.859 1.00 86.19 114 HIS A C 1
ATOM 901 O O . HIS A 1 114 ? -1.952 -11.868 13.309 1.00 86.19 114 HIS A O 1
ATOM 907 N N . GLN A 1 115 ? -1.135 -13.358 14.792 1.00 87.62 115 GLN A N 1
ATOM 908 C CA . GLN A 1 115 ? 0.076 -12.602 15.085 1.00 87.62 115 GLN A CA 1
ATOM 909 C C . GLN A 1 115 ? 0.963 -12.553 13.839 1.00 87.62 115 GLN A C 1
ATOM 911 O O . GLN A 1 115 ? 0.875 -13.392 12.941 1.00 87.62 115 GLN A O 1
ATOM 916 N N . PHE A 1 116 ? 1.839 -11.555 13.770 1.00 81.06 116 PHE A N 1
ATOM 917 C CA . PHE A 1 116 ? 2.856 -11.525 12.729 1.00 81.06 116 PHE A CA 1
ATOM 918 C C . PHE A 1 116 ? 3.792 -12.727 12.892 1.00 81.06 116 PHE A C 1
ATOM 920 O O . PHE A 1 116 ? 4.526 -12.822 13.879 1.00 81.06 116 PHE A O 1
ATOM 927 N N . HIS A 1 117 ? 3.850 -13.586 11.876 1.00 75.12 117 HIS A N 1
ATOM 928 C CA . HIS A 1 117 ? 4.881 -14.610 11.753 1.00 75.12 117 HIS A CA 1
ATOM 929 C C . HIS A 1 117 ? 5.710 -14.323 10.507 1.00 75.12 117 HIS A C 1
ATOM 931 O O . HIS A 1 117 ? 5.188 -14.192 9.407 1.00 75.12 117 HIS A O 1
ATOM 937 N N . ALA A 1 118 ? 7.031 -14.253 10.664 1.00 64.12 118 ALA A N 1
ATOM 938 C CA . ALA A 1 118 ? 7.935 -13.850 9.583 1.00 64.12 118 ALA A CA 1
ATOM 939 C C . ALA A 1 118 ? 7.908 -14.761 8.341 1.00 64.12 118 ALA A C 1
ATOM 941 O O . ALA A 1 118 ? 8.406 -14.366 7.292 1.00 64.12 118 ALA A O 1
ATOM 942 N N . GLY A 1 119 ? 7.392 -15.985 8.481 1.00 59.34 119 GLY A N 1
ATOM 943 C CA . GLY A 1 119 ? 7.296 -16.974 7.410 1.00 59.34 119 GLY A CA 1
ATOM 944 C C . GLY A 1 119 ? 5.875 -17.240 6.916 1.00 59.34 119 GLY A C 1
ATOM 945 O O . GLY A 1 119 ? 5.694 -18.219 6.198 1.00 59.34 119 GLY A O 1
ATOM 946 N N . THR A 1 120 ? 4.874 -16.452 7.322 1.00 61.59 120 THR A N 1
ATOM 947 C CA . THR A 1 120 ? 3.481 -16.649 6.893 1.00 61.59 120 THR A CA 1
ATOM 948 C C . THR A 1 120 ? 2.962 -15.464 6.094 1.00 61.59 120 THR A C 1
ATOM 950 O O . THR A 1 120 ? 3.385 -14.326 6.290 1.00 61.59 120 THR A O 1
ATOM 953 N N . GLU A 1 121 ? 1.990 -15.748 5.234 1.00 62.53 121 GLU A N 1
ATOM 954 C CA . GLU A 1 121 ? 1.204 -14.739 4.529 1.00 62.53 121 GLU A CA 1
ATOM 955 C C . GLU A 1 121 ? 0.220 -14.022 5.464 1.00 62.53 121 GLU A C 1
ATOM 957 O O . GLU A 1 121 ? -0.170 -14.547 6.511 1.00 62.53 121 GLU A O 1
ATOM 962 N N . PHE A 1 122 ? -0.209 -12.821 5.065 1.00 71.31 122 PHE A N 1
ATOM 963 C CA . PHE A 1 122 ? -1.198 -12.030 5.801 1.00 71.31 122 PHE A CA 1
ATOM 964 C C . PHE A 1 122 ? -2.574 -12.189 5.179 1.00 71.31 122 PHE A C 1
ATOM 966 O O . PHE A 1 122 ? -2.780 -11.845 4.017 1.00 71.31 122 PHE A O 1
ATOM 973 N N . PHE A 1 123 ? -3.537 -12.629 5.980 1.00 78.94 123 PHE A N 1
ATOM 974 C CA . PHE A 1 123 ? -4.921 -12.739 5.548 1.00 78.94 123 PHE A CA 1
ATOM 975 C C . PHE A 1 123 ? -5.673 -11.419 5.758 1.00 78.94 123 PHE A C 1
ATOM 977 O O . PHE A 1 123 ? -5.548 -10.766 6.796 1.00 78.94 123 PHE A O 1
ATOM 984 N N . SER A 1 124 ? -6.426 -10.990 4.751 1.00 84.81 124 SER A N 1
ATOM 985 C CA . SER A 1 124 ? -7.297 -9.813 4.786 1.00 84.81 124 SER A CA 1
ATOM 986 C C . SER A 1 124 ? -8.392 -9.988 3.736 1.00 84.81 124 SER A C 1
ATOM 988 O O . SER A 1 124 ? -8.159 -10.622 2.706 1.00 84.81 124 SER A O 1
ATOM 990 N N . ASP A 1 125 ? -9.575 -9.435 3.993 1.00 88.56 125 ASP A N 1
ATOM 991 C CA . ASP A 1 125 ? -10.652 -9.420 3.005 1.00 88.56 125 ASP A CA 1
ATOM 992 C C . ASP A 1 125 ? -10.317 -8.499 1.829 1.00 88.56 125 ASP A C 1
ATOM 994 O O . ASP A 1 125 ? -9.508 -7.571 1.930 1.00 88.56 125 ASP A O 1
ATOM 998 N N . TYR A 1 126 ? -10.982 -8.748 0.704 1.00 91.44 126 TYR A N 1
ATOM 999 C CA . TYR A 1 126 ? -10.914 -7.872 -0.456 1.00 91.44 126 TYR A CA 1
ATOM 1000 C C . TYR A 1 126 ? -11.628 -6.548 -0.178 1.00 91.44 126 TYR A C 1
ATOM 1002 O O . TYR A 1 126 ? -12.726 -6.510 0.377 1.00 91.44 126 TYR A O 1
ATOM 1010 N N . GLY A 1 127 ? -11.014 -5.454 -0.615 1.00 92.94 127 GLY A N 1
ATOM 1011 C CA . GLY A 1 127 ? -11.543 -4.113 -0.442 1.00 92.94 127 GLY A CA 1
ATOM 1012 C C . GLY A 1 127 ? -11.253 -3.197 -1.622 1.00 92.94 127 GLY A C 1
ATOM 1013 O O . GLY A 1 127 ? -10.583 -3.553 -2.595 1.00 92.94 127 GLY A O 1
ATOM 1014 N N . VAL A 1 128 ? -11.779 -1.979 -1.504 1.00 96.12 128 VAL A N 1
ATOM 1015 C CA . VAL A 1 128 ? -11.481 -0.868 -2.405 1.00 96.12 128 VAL A CA 1
ATOM 1016 C C . VAL A 1 128 ? -10.543 0.093 -1.688 1.00 96.12 128 VAL A C 1
ATOM 1018 O O . VAL A 1 128 ? -10.884 0.642 -0.642 1.00 96.12 128 VAL A O 1
ATOM 1021 N N . TYR A 1 129 ? -9.372 0.308 -2.270 1.00 96.50 129 TYR A N 1
ATOM 1022 C CA . TYR A 1 129 ? -8.365 1.241 -1.791 1.00 96.50 129 TYR A CA 1
ATOM 1023 C C . TYR A 1 129 ? -8.406 2.516 -2.631 1.00 96.50 129 TYR A C 1
ATOM 1025 O O . TYR A 1 129 ? -8.281 2.468 -3.854 1.00 96.50 129 TYR A O 1
ATOM 1033 N N . ASP A 1 130 ? -8.552 3.657 -1.961 1.00 98.06 130 ASP A N 1
ATOM 1034 C CA . ASP A 1 130 ? -8.394 5.002 -2.518 1.00 98.06 130 ASP A CA 1
ATOM 1035 C C . ASP A 1 130 ? -7.374 5.744 -1.651 1.00 98.06 130 ASP A C 1
ATOM 1037 O O . ASP A 1 130 ? -7.674 6.192 -0.542 1.00 98.06 130 ASP A O 1
ATOM 1041 N N . VAL A 1 131 ? -6.126 5.775 -2.115 1.00 98.06 131 VAL A N 1
ATOM 1042 C CA . VAL A 1 131 ? -4.969 6.152 -1.301 1.00 98.06 131 VAL A CA 1
ATOM 1043 C C . VAL A 1 131 ? -4.291 7.370 -1.898 1.00 98.06 131 VAL A C 1
ATOM 1045 O O . VAL A 1 131 ? -3.892 7.370 -3.060 1.00 98.06 131 VAL A O 1
ATOM 1048 N N . LYS A 1 132 ? -4.104 8.408 -1.082 1.00 98.56 132 LYS A N 1
ATOM 1049 C CA . LYS A 1 132 ? -3.314 9.591 -1.435 1.00 98.56 132 LYS A CA 1
ATOM 1050 C C . LYS A 1 132 ? -1.924 9.485 -0.820 1.00 98.56 132 LYS A C 1
ATOM 1052 O O . LYS A 1 132 ? -1.790 9.397 0.396 1.00 98.56 132 LYS A O 1
ATOM 1057 N N . ILE A 1 133 ? -0.902 9.513 -1.666 1.00 98.38 133 ILE A N 1
ATOM 1058 C CA . ILE A 1 133 ? 0.509 9.391 -1.292 1.00 98.38 133 ILE A CA 1
ATOM 1059 C C . ILE A 1 133 ? 1.202 10.711 -1.615 1.00 98.38 133 ILE A C 1
ATOM 1061 O O . ILE A 1 133 ? 1.255 11.095 -2.780 1.00 98.38 133 ILE A O 1
ATOM 1065 N N . THR A 1 134 ? 1.753 11.391 -0.612 1.00 98.50 134 THR A N 1
ATOM 1066 C CA . THR A 1 134 ? 2.501 12.642 -0.808 1.00 98.50 134 THR A CA 1
ATOM 1067 C C . THR A 1 134 ? 3.997 12.399 -0.631 1.00 98.50 134 THR A C 1
ATOM 1069 O O . THR A 1 134 ? 4.421 11.897 0.408 1.00 98.50 134 THR A O 1
ATOM 1072 N N . VAL A 1 135 ? 4.795 12.755 -1.639 1.00 98.38 135 VAL A N 1
ATOM 1073 C CA . VAL A 1 135 ? 6.265 12.617 -1.658 1.00 98.38 135 VAL A CA 1
ATOM 1074 C C . VAL A 1 135 ? 6.914 13.893 -2.212 1.00 98.38 135 VAL A C 1
ATOM 1076 O O . VAL A 1 135 ? 6.216 14.675 -2.859 1.00 98.38 135 VAL A O 1
ATOM 1079 N N . PRO A 1 136 ? 8.223 14.143 -2.005 1.00 98.50 136 PRO A N 1
ATOM 1080 C CA . PRO A 1 136 ? 8.917 15.228 -2.703 1.00 98.50 136 PRO A CA 1
ATOM 1081 C C . PRO A 1 136 ? 8.735 15.112 -4.223 1.00 98.50 136 PRO A C 1
ATOM 1083 O O . PRO A 1 136 ? 8.781 14.010 -4.765 1.00 98.50 136 PRO A O 1
ATOM 1086 N N . SER A 1 137 ? 8.537 16.227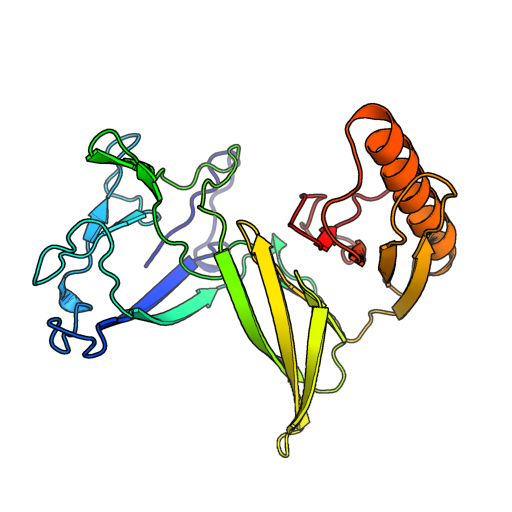 -4.929 1.00 98.25 137 SER A N 1
ATOM 1087 C CA . SER A 1 137 ? 8.106 16.203 -6.340 1.00 98.25 137 SER A CA 1
ATOM 1088 C C . SER A 1 137 ? 9.080 15.530 -7.311 1.00 98.25 137 SER A C 1
ATOM 1090 O O . SER A 1 137 ? 8.680 15.142 -8.406 1.00 98.25 137 SER A O 1
ATOM 1092 N N . ASN A 1 138 ? 10.351 15.368 -6.934 1.00 97.69 138 ASN A N 1
ATOM 1093 C CA . ASN A 1 138 ? 11.347 14.657 -7.736 1.00 97.69 138 ASN A CA 1
ATOM 1094 C C . ASN A 1 138 ? 11.305 13.128 -7.565 1.00 97.69 138 ASN A C 1
ATOM 1096 O O . ASN A 1 138 ? 12.108 12.440 -8.184 1.00 97.69 138 ASN A O 1
ATOM 1100 N N . TYR A 1 139 ? 10.419 12.593 -6.724 1.00 98.00 139 TYR A N 1
ATOM 1101 C CA . TYR A 1 139 ? 10.286 11.159 -6.493 1.00 98.00 139 TYR A CA 1
ATOM 1102 C C . TYR A 1 139 ? 9.223 10.544 -7.406 1.00 98.00 139 TYR A C 1
ATOM 1104 O O . TYR A 1 139 ? 8.122 11.071 -7.569 1.00 98.00 139 TYR A O 1
ATOM 1112 N N . VAL A 1 140 ? 9.531 9.377 -7.967 1.00 97.75 140 VAL A N 1
ATOM 1113 C CA . VAL A 1 140 ? 8.590 8.579 -8.756 1.00 97.75 140 VAL A CA 1
ATOM 1114 C C . VAL A 1 140 ? 7.887 7.577 -7.848 1.00 97.75 140 VAL A C 1
ATOM 1116 O O . VAL A 1 140 ? 8.547 6.802 -7.164 1.00 97.75 140 VAL A O 1
ATOM 1119 N N . VAL A 1 141 ? 6.552 7.535 -7.904 1.00 97.75 141 VAL A N 1
ATOM 1120 C CA . VAL A 1 141 ? 5.726 6.592 -7.130 1.00 97.75 141 VAL A CA 1
ATOM 1121 C C . VAL A 1 141 ? 5.259 5.407 -7.983 1.00 97.75 141 VAL A C 1
ATOM 1123 O O . VAL A 1 141 ? 4.706 5.579 -9.080 1.00 97.75 141 VAL A O 1
ATOM 1126 N N . GLY A 1 142 ? 5.419 4.200 -7.439 1.00 96.50 142 GLY A N 1
ATOM 1127 C CA . GLY A 1 142 ? 4.707 2.982 -7.833 1.00 96.50 142 GLY A CA 1
ATOM 1128 C C . GLY A 1 142 ? 3.829 2.502 -6.692 1.00 96.50 142 GLY A C 1
ATOM 1129 O O . GLY A 1 142 ? 4.253 2.556 -5.546 1.00 96.50 142 GLY A O 1
ATOM 1130 N N . ALA A 1 143 ? 2.616 2.048 -6.975 1.00 96.38 143 ALA A N 1
ATOM 1131 C CA . ALA A 1 143 ? 1.715 1.533 -5.952 1.00 96.38 143 ALA A CA 1
ATOM 1132 C C . ALA A 1 143 ? 0.811 0.448 -6.528 1.00 96.38 143 ALA A C 1
ATOM 1134 O O . ALA A 1 143 ? 0.662 0.355 -7.748 1.00 96.38 143 ALA A O 1
ATOM 1135 N N . THR A 1 144 ? 0.195 -0.332 -5.645 1.00 96.19 144 THR A N 1
ATOM 1136 C CA . THR A 1 144 ? -1.027 -1.065 -5.973 1.00 96.19 144 THR A CA 1
ATOM 1137 C C . THR A 1 144 ? -2.059 -0.079 -6.527 1.00 96.19 144 THR A C 1
ATOM 1139 O O . THR A 1 144 ? -2.311 0.977 -5.945 1.00 96.19 144 THR A O 1
ATOM 1142 N N . GLY A 1 145 ? -2.659 -0.430 -7.657 1.00 94.94 145 GLY A N 1
ATOM 1143 C CA . GLY A 1 145 ? -3.701 0.354 -8.305 1.00 94.94 145 GLY A CA 1
ATOM 1144 C C . GLY A 1 145 ? -3.252 1.234 -9.455 1.00 94.94 145 GLY A C 1
ATOM 1145 O O . GLY A 1 145 ? -2.089 1.264 -9.865 1.00 94.94 145 GLY A O 1
ATOM 1146 N N . ARG A 1 146 ? -4.230 1.968 -9.993 1.00 95.25 146 ARG A N 1
ATOM 1147 C CA . ARG A 1 146 ? -4.016 2.947 -11.060 1.00 95.25 146 ARG A CA 1
ATOM 1148 C C . ARG A 1 146 ? -3.927 4.349 -10.489 1.00 95.25 146 ARG A C 1
ATOM 1150 O O . ARG A 1 146 ? -4.722 4.732 -9.627 1.00 95.25 146 ARG A O 1
ATOM 1157 N N . LEU A 1 147 ? -3.024 5.134 -11.071 1.00 96.81 147 LEU A N 1
ATOM 1158 C CA . LEU A 1 147 ? -2.921 6.557 -10.790 1.00 96.81 147 LEU A CA 1
ATOM 1159 C C . LEU A 1 147 ? -4.167 7.250 -11.341 1.00 96.81 147 LEU A C 1
ATOM 1161 O O . LEU A 1 147 ? -4.346 7.342 -12.553 1.00 96.81 147 LEU A O 1
ATOM 1165 N N . ALA A 1 148 ? -5.024 7.717 -10.440 1.00 97.38 148 ALA A N 1
ATOM 1166 C CA . ALA A 1 148 ? -6.243 8.438 -10.774 1.00 97.38 148 ALA A CA 1
ATOM 1167 C C . ALA A 1 148 ? -5.994 9.947 -10.883 1.00 97.38 148 ALA A C 1
ATOM 1169 O O . ALA A 1 148 ? -6.585 10.615 -11.726 1.00 97.38 148 ALA A O 1
ATOM 1170 N N . GLU A 1 149 ? -5.122 10.488 -10.030 1.00 98.06 149 GLU A N 1
ATOM 1171 C CA . GLU A 1 149 ? -4.858 11.925 -9.951 1.00 98.06 149 GLU A CA 1
ATOM 1172 C C . GLU A 1 149 ? -3.431 12.194 -9.460 1.00 98.06 149 GLU A C 1
ATOM 1174 O O . GLU A 1 149 ? -2.890 11.446 -8.640 1.00 98.06 149 GLU A O 1
ATOM 1179 N N . LYS A 1 150 ? -2.830 13.283 -9.947 1.00 98.00 150 LYS A N 1
ATOM 1180 C CA . LYS A 1 150 ? -1.551 13.816 -9.473 1.00 98.00 150 LYS A CA 1
ATOM 1181 C C . LYS A 1 150 ? -1.706 15.317 -9.231 1.00 98.00 150 LYS A C 1
ATOM 1183 O O . LYS A 1 150 ? -2.119 16.036 -10.137 1.00 98.00 150 LYS A O 1
ATOM 1188 N N . THR A 1 151 ? -1.344 15.780 -8.041 1.00 98.56 151 THR A N 1
ATOM 1189 C CA . THR A 1 151 ? -1.453 17.187 -7.633 1.00 98.56 151 THR A CA 1
ATOM 1190 C C . THR A 1 151 ? -0.096 17.681 -7.151 1.00 98.56 151 THR A C 1
ATOM 1192 O O . THR A 1 151 ? 0.467 17.115 -6.216 1.00 98.56 151 THR A O 1
ATOM 1195 N N . GLU A 1 152 ? 0.441 18.720 -7.786 1.00 98.38 152 GLU A N 1
ATOM 1196 C CA . GLU A 1 152 ? 1.653 19.401 -7.317 1.00 98.38 152 GLU A CA 1
ATOM 1197 C C . GLU A 1 152 ? 1.285 20.410 -6.225 1.00 98.38 152 GLU A C 1
ATOM 1199 O O . GLU A 1 152 ? 0.371 21.220 -6.391 1.00 98.38 152 GLU A O 1
ATOM 1204 N N . ASN A 1 153 ? 1.993 20.352 -5.102 1.00 98.31 153 ASN A N 1
ATOM 1205 C CA . ASN A 1 153 ? 1.749 21.189 -3.936 1.00 98.31 153 ASN A CA 1
ATOM 1206 C C . ASN A 1 153 ? 2.733 22.369 -3.900 1.00 98.31 153 ASN A C 1
ATOM 1208 O O . ASN A 1 153 ? 3.848 22.303 -4.421 1.00 98.31 153 ASN A O 1
ATOM 1212 N N . ALA A 1 154 ? 2.342 23.453 -3.227 1.00 98.06 154 ALA A N 1
ATOM 1213 C CA . ALA A 1 154 ? 3.161 24.665 -3.122 1.00 98.06 154 ALA A CA 1
ATOM 1214 C C . ALA A 1 154 ? 4.457 24.481 -2.304 1.00 98.06 154 ALA A C 1
ATOM 1216 O O . ALA A 1 154 ? 5.356 25.314 -2.384 1.00 98.06 154 ALA A O 1
ATOM 1217 N N . ASP A 1 155 ? 4.560 23.406 -1.520 1.00 98.00 155 ASP A N 1
ATOM 1218 C CA . ASP A 1 155 ? 5.696 23.093 -0.645 1.00 98.00 155 ASP A CA 1
ATOM 1219 C C . ASP A 1 155 ? 6.771 22.211 -1.313 1.00 98.00 155 ASP A C 1
ATOM 1221 O O . ASP A 1 155 ? 7.674 21.715 -0.641 1.00 98.00 155 ASP A O 1
ATOM 1225 N N . GLY A 1 156 ? 6.692 22.012 -2.634 1.00 98.19 156 GLY A N 1
ATOM 1226 C CA . GLY A 1 156 ? 7.641 21.179 -3.378 1.00 98.19 156 GLY A CA 1
ATOM 1227 C C . GLY A 1 156 ? 7.380 19.675 -3.259 1.00 98.19 156 GLY A C 1
ATOM 1228 O O . GLY A 1 156 ? 8.246 18.871 -3.619 1.00 98.19 156 GLY A O 1
ATOM 1229 N N . THR A 1 157 ? 6.202 19.283 -2.768 1.00 98.75 157 THR A N 1
ATOM 1230 C CA . THR A 1 157 ? 5.724 17.898 -2.791 1.00 98.75 157 THR A CA 1
ATOM 1231 C C . THR A 1 157 ? 4.697 17.666 -3.895 1.00 98.75 157 THR A C 1
ATOM 1233 O O . THR A 1 157 ? 4.122 18.591 -4.467 1.00 98.75 157 THR A O 1
ATOM 1236 N N . THR A 1 158 ? 4.455 16.400 -4.205 1.00 98.75 158 THR A N 1
ATOM 1237 C CA . THR A 1 158 ? 3.401 15.953 -5.107 1.00 98.75 158 THR A CA 1
ATOM 1238 C C . THR A 1 158 ? 2.562 14.894 -4.406 1.00 98.75 158 THR A C 1
ATOM 1240 O O . THR A 1 158 ? 3.102 13.939 -3.844 1.00 98.75 158 THR A O 1
ATOM 1243 N N . THR A 1 159 ? 1.241 15.027 -4.491 1.00 98.75 159 THR A N 1
ATOM 1244 C CA . THR A 1 159 ? 0.277 14.021 -4.042 1.00 98.75 159 THR A CA 1
ATOM 1245 C C . THR A 1 159 ? -0.202 13.166 -5.217 1.00 98.75 159 THR A C 1
ATOM 1247 O O . THR A 1 159 ? -0.704 13.680 -6.212 1.00 98.75 159 THR A O 1
ATOM 1250 N N . HIS A 1 160 ? -0.076 11.848 -5.088 1.00 98.56 160 HIS A N 1
ATOM 1251 C CA . HIS A 1 160 ? -0.533 10.836 -6.037 1.00 98.56 160 HIS A CA 1
ATOM 1252 C C . HIS A 1 160 ? -1.739 10.098 -5.454 1.00 98.56 160 HIS A C 1
ATOM 1254 O O . HIS A 1 160 ? -1.618 9.472 -4.402 1.00 98.56 160 HIS A O 1
ATOM 1260 N N . ARG A 1 161 ? -2.892 10.140 -6.126 1.00 98.50 161 ARG A N 1
ATOM 1261 C CA . ARG A 1 161 ? -4.080 9.366 -5.748 1.00 98.50 161 ARG A CA 1
ATOM 1262 C C . ARG A 1 161 ? -4.117 8.060 -6.532 1.00 98.50 161 ARG A C 1
ATOM 1264 O O . ARG A 1 161 ? -4.239 8.080 -7.756 1.00 98.50 161 ARG A O 1
ATOM 1271 N N . GLN A 1 162 ? -4.017 6.947 -5.824 1.00 98.00 162 GLN A N 1
ATOM 1272 C CA . GLN A 1 162 ? -4.024 5.591 -6.360 1.00 98.00 162 GLN A CA 1
ATOM 1273 C C . GLN A 1 162 ? -5.343 4.922 -5.997 1.00 98.00 162 GLN A C 1
ATOM 1275 O O . GLN A 1 162 ? -5.742 4.953 -4.833 1.00 98.00 162 GLN A O 1
ATOM 1280 N N . VAL A 1 163 ? -6.015 4.330 -6.982 1.00 97.88 163 VAL A N 1
ATOM 1281 C CA . VAL A 1 163 ? -7.304 3.664 -6.769 1.00 97.88 163 VAL A CA 1
ATOM 1282 C C . VAL A 1 163 ? -7.248 2.234 -7.289 1.00 97.88 163 VAL A C 1
ATOM 1284 O O . VAL A 1 163 ? -6.815 1.988 -8.418 1.00 97.88 163 VAL A O 1
ATOM 1287 N N . GLN A 1 164 ? -7.711 1.296 -6.468 1.00 97.06 164 GLN A N 1
ATOM 1288 C CA . GLN A 1 164 ? -7.842 -0.111 -6.823 1.00 97.06 164 GLN A CA 1
ATOM 1289 C C . GLN A 1 164 ? -9.029 -0.739 -6.098 1.00 97.06 164 GLN A C 1
ATOM 1291 O O . GLN A 1 164 ? -9.132 -0.641 -4.880 1.00 97.06 164 GLN A O 1
ATOM 1296 N N . ALA A 1 165 ? -9.895 -1.419 -6.842 1.00 96.38 165 ALA A N 1
ATOM 1297 C CA . ALA A 1 165 ? -10.936 -2.275 -6.283 1.00 96.38 165 ALA A CA 1
ATOM 1298 C C . ALA A 1 165 ? -10.485 -3.739 -6.261 1.00 96.38 165 ALA A C 1
ATOM 1300 O O . ALA A 1 165 ? -9.558 -4.109 -6.982 1.00 96.38 165 ALA A O 1
ATOM 1301 N N . ASP A 1 166 ? -11.167 -4.556 -5.465 1.00 94.69 166 ASP A N 1
ATOM 1302 C CA . ASP A 1 166 ? -11.002 -6.008 -5.438 1.00 94.69 166 ASP A CA 1
ATOM 1303 C C . ASP A 1 166 ? -9.563 -6.449 -5.140 1.00 94.69 166 ASP A C 1
ATOM 1305 O O . ASP A 1 166 ? -9.047 -7.375 -5.757 1.00 94.69 166 ASP A O 1
ATOM 1309 N N . VAL A 1 167 ? -8.908 -5.821 -4.154 1.00 94.06 167 VAL A N 1
ATOM 1310 C CA . VAL A 1 167 ? -7.581 -6.242 -3.662 1.00 94.06 167 VAL A CA 1
ATOM 1311 C C . VAL A 1 167 ? -7.561 -6.408 -2.147 1.00 94.06 167 VAL A C 1
ATOM 1313 O O . VAL A 1 167 ? -8.303 -5.730 -1.446 1.00 94.06 167 VAL A O 1
ATOM 1316 N N . HIS A 1 168 ? -6.719 -7.309 -1.642 1.00 90.88 168 HIS A N 1
ATOM 1317 C CA . HIS A 1 168 ? -6.615 -7.622 -0.207 1.00 90.88 168 HIS A CA 1
ATOM 1318 C C . HIS A 1 168 ? -5.443 -6.912 0.497 1.00 90.88 168 HIS A C 1
ATOM 1320 O O . HIS A 1 168 ? -5.268 -7.033 1.709 1.00 90.88 168 HIS A O 1
ATOM 1326 N N . ASP A 1 169 ? -4.576 -6.230 -0.255 1.00 91.88 169 ASP A N 1
ATOM 1327 C CA . ASP A 1 169 ? -3.446 -5.489 0.301 1.00 91.88 169 ASP A CA 1
ATOM 1328 C C . ASP A 1 169 ? -3.094 -4.291 -0.583 1.00 91.88 169 ASP A C 1
ATOM 1330 O O . ASP A 1 169 ? -3.444 -4.242 -1.765 1.00 91.88 169 ASP A O 1
ATOM 1334 N N . PHE A 1 170 ? -2.375 -3.337 0.002 1.00 93.50 170 PHE A N 1
ATOM 1335 C CA . PHE A 1 170 ? -1.902 -2.137 -0.663 1.00 93.50 170 PHE A CA 1
ATOM 1336 C C . PHE A 1 170 ? -0.443 -1.866 -0.302 1.00 93.50 170 PHE A C 1
ATOM 1338 O O . PHE A 1 170 ? -0.103 -1.511 0.832 1.00 93.50 170 PHE A O 1
ATOM 1345 N N . THR A 1 171 ? 0.423 -1.958 -1.304 1.00 93.75 171 THR A N 1
ATOM 1346 C CA . THR A 1 171 ? 1.845 -1.635 -1.178 1.00 93.75 171 THR A CA 1
ATOM 1347 C C . THR A 1 171 ? 2.199 -0.452 -2.064 1.00 93.75 171 THR A C 1
ATOM 1349 O O . THR A 1 171 ? 1.524 -0.171 -3.060 1.00 93.75 171 THR A O 1
ATOM 1352 N N . TRP A 1 172 ? 3.289 0.231 -1.738 1.00 95.75 172 TRP A N 1
ATOM 1353 C CA . TRP A 1 172 ? 3.831 1.259 -2.612 1.00 95.75 172 TRP A CA 1
ATOM 1354 C C . TRP A 1 172 ? 5.331 1.442 -2.429 1.00 95.75 172 TRP A C 1
ATOM 1356 O O . TRP A 1 172 ? 5.935 1.042 -1.439 1.00 95.75 172 TRP A O 1
ATOM 1366 N N . THR A 1 173 ? 5.949 2.054 -3.424 1.00 96.06 173 THR A N 1
ATOM 1367 C CA . THR A 1 173 ? 7.373 2.332 -3.478 1.00 96.06 173 THR A CA 1
ATOM 1368 C C . THR A 1 173 ? 7.611 3.717 -4.043 1.00 96.06 173 THR A C 1
ATOM 1370 O O . THR A 1 173 ? 6.806 4.243 -4.819 1.00 96.06 173 THR A O 1
ATOM 1373 N N . THR A 1 174 ? 8.735 4.310 -3.663 1.00 97.06 174 THR A N 1
ATOM 1374 C CA . THR A 1 174 ? 9.155 5.586 -4.206 1.00 97.06 174 THR A CA 1
ATOM 1375 C C . THR A 1 174 ? 10.673 5.710 -4.253 1.00 97.06 174 THR A C 1
ATOM 1377 O O . THR A 1 174 ? 11.378 5.201 -3.380 1.00 97.06 174 THR A O 1
ATOM 1380 N N . SER A 1 175 ? 11.178 6.360 -5.294 1.00 96.75 175 SER A N 1
ATOM 1381 C CA . SER A 1 175 ? 12.594 6.698 -5.454 1.00 96.75 175 SER A CA 1
ATOM 1382 C C . SER A 1 175 ? 12.730 7.837 -6.468 1.00 96.75 175 SER A C 1
ATOM 1384 O O . SER A 1 175 ? 11.969 7.866 -7.442 1.00 96.75 175 SER A O 1
ATOM 1386 N N . PRO A 1 176 ? 13.677 8.772 -6.280 1.00 97.00 176 PRO A N 1
ATOM 1387 C CA . PRO A 1 176 ? 13.987 9.779 -7.289 1.00 97.00 176 PRO A CA 1
ATOM 1388 C C . PRO A 1 176 ? 14.784 9.207 -8.469 1.00 97.00 176 PRO A C 1
ATOM 1390 O O . PRO A 1 176 ? 14.859 9.846 -9.513 1.00 97.00 176 PRO A O 1
ATOM 1393 N N . ASP A 1 177 ? 15.359 8.014 -8.310 1.00 95.56 177 ASP A N 1
ATOM 1394 C CA . ASP A 1 177 ? 16.265 7.405 -9.285 1.00 95.56 177 ASP A CA 1
ATOM 1395 C C . ASP A 1 177 ? 15.526 6.489 -10.273 1.00 95.56 177 ASP A C 1
ATOM 1397 O O . ASP A 1 177 ? 16.082 6.103 -11.299 1.00 95.56 177 ASP A O 1
ATOM 1401 N N . TYR A 1 178 ? 14.258 6.155 -10.000 1.00 96.06 178 TYR A N 1
ATOM 1402 C CA . TYR A 1 178 ? 13.477 5.292 -10.878 1.00 96.06 178 TYR A CA 1
ATOM 1403 C C . TYR A 1 178 ? 13.360 5.853 -12.294 1.00 96.06 178 TYR A C 1
ATOM 1405 O O . TYR A 1 178 ? 12.855 6.953 -12.526 1.00 96.06 178 TYR A O 1
ATOM 1413 N N . LEU A 1 179 ? 13.687 5.000 -13.257 1.00 96.12 179 LEU A N 1
ATOM 1414 C CA . LEU A 1 179 ? 13.319 5.169 -14.649 1.00 96.12 179 LEU A CA 1
ATOM 1415 C C . LEU A 1 179 ? 12.002 4.429 -14.897 1.00 96.12 179 LEU A C 1
ATOM 1417 O O . LEU A 1 179 ? 11.835 3.272 -14.508 1.00 96.12 179 LEU A O 1
ATOM 1421 N N . VAL A 1 180 ? 11.052 5.103 -15.545 1.00 96.75 180 VAL A N 1
ATOM 1422 C CA . VAL A 1 180 ? 9.735 4.533 -15.860 1.00 96.75 180 VAL A CA 1
ATOM 1423 C C . VAL A 1 180 ? 9.717 4.059 -17.306 1.00 96.75 180 VAL A C 1
ATOM 1425 O O . VAL A 1 180 ? 10.092 4.798 -18.218 1.00 96.75 180 VAL A O 1
ATOM 1428 N N . ARG A 1 181 ? 9.252 2.832 -17.532 1.00 97.06 181 ARG A N 1
ATOM 1429 C CA . ARG A 1 181 ? 8.943 2.305 -18.867 1.00 97.06 181 ARG A CA 1
ATOM 1430 C C . ARG A 1 181 ? 7.540 1.737 -18.873 1.00 97.06 181 ARG A C 1
ATOM 1432 O O . ARG A 1 181 ? 7.076 1.216 -17.865 1.00 97.06 181 ARG A O 1
ATOM 1439 N N . GLU A 1 182 ? 6.884 1.794 -20.019 1.00 97.44 182 GLU A N 1
ATOM 1440 C CA . GLU A 1 182 ? 5.525 1.289 -20.179 1.00 97.44 182 GLU A CA 1
ATOM 1441 C C . GLU A 1 182 ? 5.423 0.475 -21.466 1.00 97.44 182 GLU A C 1
ATOM 1443 O O . GLU A 1 182 ? 6.034 0.813 -22.483 1.00 97.44 182 GLU A O 1
ATOM 1448 N N . LYS A 1 183 ? 4.661 -0.615 -21.410 1.00 98.00 183 LYS A N 1
ATOM 1449 C CA . LYS A 1 183 ? 4.274 -1.434 -22.559 1.00 98.00 183 LYS A CA 1
ATOM 1450 C C . LYS A 1 183 ? 2.864 -1.953 -22.358 1.00 98.00 183 LYS A C 1
ATOM 1452 O O . LYS A 1 183 ? 2.383 -2.054 -21.237 1.00 98.00 183 LYS A O 1
ATOM 1457 N N . ARG A 1 184 ? 2.222 -2.349 -23.448 1.00 98.12 184 ARG A N 1
ATOM 1458 C CA . ARG A 1 184 ? 0.920 -3.004 -23.406 1.00 98.12 184 ARG A CA 1
ATOM 1459 C C . ARG A 1 184 ? 1.078 -4.455 -23.827 1.00 98.12 184 ARG A C 1
ATOM 1461 O O . ARG A 1 184 ? 1.664 -4.737 -24.869 1.00 98.12 184 ARG A O 1
ATOM 1468 N N . PHE A 1 185 ? 0.594 -5.364 -22.993 1.00 98.06 185 PHE A N 1
ATOM 1469 C CA . PHE A 1 185 ? 0.429 -6.760 -23.360 1.00 98.06 185 PHE A CA 1
ATOM 1470 C C . PHE A 1 185 ? -0.855 -6.907 -24.176 1.00 98.06 185 PHE A C 1
ATOM 1472 O O . PHE A 1 185 ? -1.918 -6.453 -23.746 1.00 98.06 185 PHE A O 1
ATOM 1479 N N . GLU A 1 186 ? -0.753 -7.562 -25.329 1.00 97.94 186 GLU A N 1
ATOM 1480 C CA . GLU A 1 186 ? -1.884 -7.892 -26.193 1.00 97.94 186 GLU A CA 1
ATOM 1481 C C . GLU A 1 186 ? -1.813 -9.363 -26.601 1.00 97.94 186 GLU A C 1
ATOM 1483 O O . GLU A 1 186 ? -0.742 -9.887 -26.912 1.00 97.94 186 GLU A O 1
ATOM 1488 N N . HIS A 1 187 ? -2.963 -10.035 -26.609 1.00 97.12 187 HIS A N 1
ATOM 1489 C CA . HIS A 1 187 ? -3.072 -11.428 -27.020 1.00 97.12 187 HIS A CA 1
ATOM 1490 C C . HIS A 1 187 ? -4.480 -11.696 -27.584 1.00 97.12 187 HIS A C 1
ATOM 1492 O O . HIS A 1 187 ? -5.453 -11.274 -26.965 1.00 97.12 187 HIS A O 1
ATOM 1498 N N . PRO A 1 188 ? -4.641 -12.425 -28.709 1.00 95.25 188 PRO A N 1
ATOM 1499 C CA . PRO A 1 188 ? -5.944 -12.582 -29.372 1.00 95.25 188 PRO A CA 1
ATOM 1500 C C . PRO A 1 188 ? -7.061 -13.181 -28.504 1.00 95.25 188 PRO A C 1
ATOM 1502 O O . PRO A 1 188 ? -8.235 -12.938 -28.760 1.00 95.25 188 PRO A O 1
ATOM 1505 N N . GLY A 1 189 ? -6.700 -13.981 -27.497 1.00 94.69 189 GLY A N 1
ATOM 1506 C CA . GLY A 1 189 ? -7.643 -14.654 -26.598 1.00 94.69 189 GLY A CA 1
ATOM 1507 C C . GLY A 1 189 ? -7.668 -14.131 -25.160 1.00 94.69 189 GLY A C 1
ATOM 1508 O O . GLY A 1 189 ? -8.312 -14.759 -24.328 1.00 94.69 189 GLY A O 1
ATOM 1509 N N . LEU A 1 190 ? -6.944 -13.052 -24.836 1.00 97.19 190 LEU A N 1
ATOM 1510 C CA . LEU A 1 190 ? -6.888 -12.507 -23.472 1.00 97.19 190 LEU A CA 1
ATOM 1511 C C . LEU A 1 190 ? -7.120 -10.989 -23.478 1.00 97.19 190 LEU A C 1
ATOM 1513 O O . LEU A 1 190 ? -6.733 -10.320 -24.436 1.00 97.19 190 LEU A O 1
ATOM 1517 N N . PRO A 1 191 ? -7.713 -10.422 -22.414 1.00 97.62 191 PRO A N 1
ATOM 1518 C CA . PRO A 1 191 ? -7.795 -8.978 -22.246 1.00 97.62 191 PRO A CA 1
ATOM 1519 C C . PRO A 1 191 ? -6.403 -8.322 -22.263 1.00 97.62 191 PRO A C 1
ATOM 1521 O O . PRO A 1 191 ? -5.442 -8.911 -21.760 1.00 97.62 191 PRO A O 1
ATOM 1524 N N . PRO A 1 192 ? -6.280 -7.099 -22.807 1.00 97.94 192 PRO A N 1
ATOM 1525 C CA . PRO A 1 192 ? -5.023 -6.369 -22.783 1.00 97.94 192 PRO A CA 1
ATOM 1526 C C . PRO A 1 192 ? -4.674 -5.914 -21.362 1.00 97.94 192 PRO A C 1
ATOM 1528 O O . PRO A 1 192 ? -5.558 -5.574 -20.572 1.00 97.94 192 PRO A O 1
ATOM 1531 N N . VAL A 1 193 ? -3.376 -5.848 -21.065 1.00 98.12 193 VAL A N 1
ATOM 1532 C CA . VAL A 1 193 ? -2.862 -5.422 -19.755 1.00 98.12 193 VAL A CA 1
ATOM 1533 C C . VAL A 1 193 ? -1.800 -4.344 -19.945 1.00 98.12 193 VAL A C 1
ATOM 1535 O O . VAL A 1 193 ? -0.811 -4.549 -20.651 1.00 98.12 193 VAL A O 1
ATOM 1538 N N . ASP A 1 194 ? -1.993 -3.195 -19.302 1.00 98.25 194 ASP A N 1
ATOM 1539 C CA . ASP A 1 194 ? -1.008 -2.113 -19.266 1.00 98.25 194 ASP A CA 1
ATOM 1540 C C . ASP A 1 194 ? 0.109 -2.466 -18.271 1.00 98.25 194 ASP A C 1
ATOM 1542 O O . ASP A 1 194 ? -0.124 -2.590 -17.070 1.00 98.25 194 ASP A O 1
ATOM 1546 N N . MET A 1 195 ? 1.328 -2.652 -18.766 1.00 97.50 195 MET A N 1
ATOM 1547 C CA . MET A 1 195 ? 2.505 -2.970 -17.964 1.00 97.50 195 MET A CA 1
ATOM 1548 C C . MET A 1 195 ? 3.328 -1.706 -17.736 1.00 97.50 195 MET A C 1
ATOM 1550 O O . MET A 1 195 ? 3.824 -1.098 -18.686 1.00 97.50 195 MET A O 1
ATOM 1554 N N . ARG A 1 196 ? 3.538 -1.349 -16.473 1.00 97.50 196 ARG A N 1
ATOM 1555 C CA . ARG A 1 196 ? 4.449 -0.280 -16.053 1.00 97.50 196 ARG A CA 1
ATOM 1556 C C . ARG A 1 196 ? 5.656 -0.901 -15.366 1.00 97.50 196 ARG A C 1
ATOM 1558 O O . ARG A 1 196 ? 5.496 -1.793 -14.547 1.00 97.50 196 ARG A O 1
ATOM 1565 N N . LEU A 1 197 ? 6.854 -0.437 -15.676 1.00 96.44 197 LEU A N 1
ATOM 1566 C CA . LEU A 1 197 ? 8.102 -0.889 -15.076 1.00 96.44 197 LEU A CA 1
ATOM 1567 C C . LEU A 1 197 ? 8.795 0.295 -14.406 1.00 96.44 197 LEU A C 1
ATOM 1569 O O . LEU A 1 197 ? 9.041 1.313 -15.055 1.00 96.44 197 LEU A O 1
ATOM 1573 N N . LEU A 1 198 ? 9.112 0.142 -13.123 1.00 96.19 198 LEU A N 1
ATOM 1574 C CA . LEU A 1 198 ? 9.986 1.033 -12.365 1.00 96.19 198 LEU A CA 1
ATOM 1575 C C . LEU A 1 198 ? 11.331 0.336 -12.208 1.00 96.19 198 LEU A C 1
ATOM 1577 O O . LEU A 1 198 ? 11.401 -0.697 -11.546 1.00 96.19 198 LEU A O 1
ATOM 1581 N N . ILE A 1 199 ? 12.368 0.865 -12.848 1.00 93.81 199 ILE A N 1
ATOM 1582 C CA . ILE A 1 199 ? 13.685 0.226 -12.922 1.00 93.81 199 ILE A CA 1
ATOM 1583 C C . ILE A 1 199 ? 14.770 1.182 -12.440 1.00 93.81 199 ILE A C 1
ATOM 1585 O O . ILE A 1 199 ? 14.642 2.397 -12.617 1.00 93.81 199 ILE A O 1
ATOM 1589 N N . GLN A 1 200 ? 15.826 0.656 -11.823 1.00 90.81 200 GLN A N 1
ATOM 1590 C CA . GLN A 1 200 ? 16.960 1.488 -11.425 1.00 90.81 200 GLN A CA 1
ATOM 1591 C C . GLN A 1 200 ? 17.869 1.787 -12.631 1.00 90.81 200 GLN A C 1
ATOM 1593 O O . GLN A 1 200 ? 17.940 0.972 -13.561 1.00 90.81 200 GLN A O 1
ATOM 1598 N N . PRO A 1 201 ? 18.579 2.932 -12.654 1.00 92.25 201 PRO A N 1
ATOM 1599 C CA . PRO A 1 201 ? 19.418 3.315 -13.788 1.00 92.25 201 PRO A CA 1
ATOM 1600 C C . PRO A 1 201 ? 20.484 2.272 -14.145 1.00 92.25 201 PRO A C 1
ATOM 1602 O O . PRO A 1 201 ? 20.707 2.010 -15.326 1.00 92.25 201 PRO A O 1
ATOM 1605 N N . GLU A 1 202 ? 21.097 1.628 -13.146 1.00 89.75 202 GLU A N 1
ATOM 1606 C CA . GLU A 1 202 ? 22.133 0.602 -13.323 1.00 89.75 202 GLU A CA 1
ATOM 1607 C C . GLU A 1 202 ? 21.668 -0.640 -14.098 1.00 89.75 202 GLU A C 1
ATOM 1609 O O . GLU A 1 202 ? 22.497 -1.366 -14.648 1.00 89.75 202 GLU A O 1
ATOM 1614 N N . HIS A 1 203 ? 20.359 -0.881 -14.179 1.00 89.38 203 HIS A N 1
ATOM 1615 C CA . HIS A 1 203 ? 19.788 -2.065 -14.817 1.00 89.38 203 HIS A CA 1
ATOM 1616 C C . HIS A 1 203 ? 18.829 -1.732 -15.955 1.00 89.38 203 HIS A C 1
ATOM 1618 O O . HIS A 1 203 ? 18.132 -2.615 -16.447 1.00 89.38 203 HIS A O 1
ATOM 1624 N N . PHE A 1 204 ? 18.828 -0.491 -16.438 1.00 90.69 204 PHE A N 1
ATOM 1625 C CA . PHE A 1 204 ? 17.951 -0.037 -17.516 1.00 90.69 204 PHE A CA 1
ATOM 1626 C C . PHE A 1 204 ? 17.947 -0.952 -18.759 1.00 90.69 204 PHE A C 1
ATOM 1628 O O . PHE A 1 204 ? 16.895 -1.162 -19.367 1.00 90.69 204 PHE A O 1
ATOM 1635 N N . GLU A 1 205 ? 19.095 -1.547 -19.102 1.00 90.88 205 GLU A N 1
ATOM 1636 C CA . GLU A 1 205 ? 19.252 -2.501 -20.214 1.00 90.88 205 GLU A CA 1
ATOM 1637 C C . GLU A 1 205 ? 18.440 -3.801 -20.033 1.00 90.88 205 GLU A C 1
ATOM 1639 O O . GLU A 1 205 ? 18.136 -4.501 -20.996 1.00 90.88 205 GLU A O 1
ATOM 1644 N N . GLN A 1 206 ? 18.025 -4.121 -18.805 1.00 90.94 206 GLN A N 1
ATOM 1645 C CA . GLN A 1 206 ? 17.209 -5.294 -18.484 1.00 90.94 206 GLN A CA 1
ATOM 1646 C C . GLN A 1 206 ? 15.703 -5.046 -18.652 1.00 90.94 206 GLN A C 1
ATOM 1648 O O . GLN A 1 206 ? 14.913 -5.982 -18.510 1.00 90.94 206 GLN A O 1
ATOM 1653 N N . ALA A 1 207 ? 15.273 -3.823 -18.986 1.00 92.94 207 ALA A N 1
ATOM 1654 C CA . ALA A 1 207 ? 13.854 -3.476 -19.082 1.00 92.94 207 ALA A CA 1
ATOM 1655 C C . ALA A 1 207 ? 13.066 -4.408 -20.020 1.00 92.94 207 ALA A C 1
ATOM 1657 O O . ALA A 1 207 ? 11.962 -4.845 -19.695 1.00 92.94 207 ALA A O 1
ATOM 1658 N N . GLU A 1 208 ? 13.655 -4.773 -21.160 1.00 94.94 208 GLU A N 1
ATOM 1659 C CA . GLU A 1 208 ? 13.039 -5.695 -22.119 1.00 94.94 208 GLU A CA 1
ATOM 1660 C C . GLU A 1 208 ? 12.867 -7.109 -21.555 1.00 94.94 208 GLU A C 1
ATOM 1662 O O . GLU A 1 208 ? 11.844 -7.751 -21.797 1.00 94.94 208 GLU A O 1
ATOM 1667 N N . ARG A 1 209 ? 13.816 -7.575 -20.733 1.00 92.94 209 ARG A N 1
ATOM 1668 C CA . ARG A 1 209 ? 13.726 -8.871 -20.048 1.00 92.94 209 ARG A CA 1
ATOM 1669 C C . ARG A 1 209 ? 12.558 -8.889 -19.063 1.00 92.94 209 ARG A C 1
ATOM 1671 O O . ARG A 1 209 ? 11.834 -9.881 -19.021 1.00 92.94 209 ARG A O 1
ATOM 1678 N N . HIS A 1 210 ? 12.343 -7.801 -18.318 1.00 93.06 210 HIS A N 1
ATOM 1679 C CA . HIS A 1 210 ? 11.197 -7.680 -17.412 1.00 93.06 210 HIS A CA 1
ATOM 1680 C C . HIS A 1 210 ? 9.873 -7.739 -18.172 1.00 93.06 210 HIS A C 1
ATOM 1682 O O . HIS A 1 210 ? 9.022 -8.558 -17.837 1.00 93.06 210 HIS A O 1
ATOM 1688 N N . PHE A 1 211 ? 9.715 -6.947 -19.236 1.00 96.06 211 PHE A N 1
ATOM 1689 C CA . PHE A 1 211 ? 8.488 -6.985 -20.033 1.00 96.06 211 PHE A CA 1
ATOM 1690 C C . PHE A 1 211 ? 8.244 -8.345 -20.684 1.00 96.06 211 PHE A C 1
ATOM 1692 O O . PHE A 1 211 ? 7.109 -8.817 -20.678 1.00 96.06 211 PHE A O 1
ATOM 1699 N N . ALA A 1 212 ? 9.285 -8.993 -21.213 1.00 96.12 212 ALA A N 1
ATOM 1700 C CA . ALA A 1 212 ? 9.165 -10.325 -21.797 1.00 96.12 212 ALA A CA 1
ATOM 1701 C C . ALA A 1 212 ? 8.721 -11.363 -20.754 1.00 96.12 212 ALA A C 1
ATOM 1703 O O . ALA A 1 212 ? 7.817 -12.152 -21.024 1.00 96.12 212 ALA A O 1
ATOM 1704 N N . ALA A 1 213 ? 9.303 -11.329 -19.551 1.00 94.75 213 ALA A N 1
ATOM 1705 C CA . ALA A 1 213 ? 8.919 -12.218 -18.457 1.00 94.75 213 ALA A CA 1
ATOM 1706 C C . ALA A 1 213 ? 7.469 -11.978 -18.000 1.00 94.75 213 ALA A C 1
ATOM 1708 O O . ALA A 1 213 ? 6.705 -12.932 -17.858 1.00 94.75 213 ALA A O 1
ATOM 1709 N N . THR A 1 214 ? 7.059 -10.717 -17.828 1.00 95.19 214 THR A N 1
ATOM 1710 C CA . THR A 1 214 ? 5.682 -10.367 -17.447 1.00 95.19 214 THR A CA 1
ATOM 1711 C C . THR A 1 214 ? 4.678 -10.771 -18.524 1.00 95.19 214 THR A C 1
ATOM 1713 O O . THR A 1 214 ? 3.666 -11.387 -18.205 1.00 95.19 214 THR A O 1
ATOM 1716 N N . ALA A 1 215 ? 4.966 -10.504 -19.801 1.00 97.06 215 ALA A N 1
ATOM 1717 C CA . ALA A 1 215 ? 4.110 -10.909 -20.914 1.00 97.06 215 ALA A CA 1
ATOM 1718 C C . ALA A 1 215 ? 3.969 -12.437 -21.007 1.00 97.06 215 ALA A C 1
ATOM 1720 O O . ALA A 1 215 ? 2.862 -12.939 -21.194 1.00 97.06 215 ALA A O 1
ATOM 1721 N N . ALA A 1 216 ? 5.065 -13.181 -20.818 1.00 96.56 216 ALA A N 1
ATOM 1722 C CA . ALA A 1 216 ? 5.035 -14.641 -20.794 1.00 96.56 216 ALA A CA 1
ATOM 1723 C C . ALA A 1 216 ? 4.174 -15.175 -19.639 1.00 96.56 216 ALA A C 1
ATOM 1725 O O . ALA A 1 216 ? 3.377 -16.088 -19.849 1.00 96.56 216 ALA A O 1
ATOM 1726 N N . ALA A 1 217 ? 4.276 -14.583 -18.444 1.00 94.88 217 ALA A N 1
ATOM 1727 C CA . ALA A 1 217 ? 3.437 -14.949 -17.304 1.00 94.88 217 ALA A CA 1
ATOM 1728 C C . ALA A 1 217 ? 1.950 -14.657 -17.573 1.00 94.88 217 ALA A C 1
ATOM 1730 O O . ALA A 1 217 ? 1.112 -15.542 -17.393 1.00 94.88 217 ALA A O 1
ATOM 1731 N N . LEU A 1 218 ? 1.625 -13.455 -18.065 1.00 96.44 218 LEU A N 1
ATOM 1732 C CA . LEU A 1 218 ? 0.257 -13.065 -18.426 1.00 96.44 218 LEU A CA 1
ATOM 1733 C C . LEU A 1 218 ? -0.344 -14.003 -19.478 1.00 96.44 218 LEU A C 1
ATOM 1735 O O . LEU A 1 218 ? -1.493 -14.415 -19.346 1.00 96.44 218 LEU A O 1
ATOM 1739 N N . GLN A 1 219 ? 0.431 -14.381 -20.495 1.00 96.94 219 GLN A N 1
ATOM 1740 C CA . GLN A 1 219 ? -0.013 -15.315 -21.525 1.00 96.94 219 GLN A CA 1
ATOM 1741 C C . GLN A 1 219 ? -0.217 -16.730 -20.970 1.00 96.94 219 GLN A C 1
ATOM 1743 O O . GLN A 1 219 ? -1.268 -17.336 -21.186 1.00 96.94 219 GLN A O 1
ATOM 1748 N N . TYR A 1 220 ? 0.783 -17.277 -20.277 1.00 95.25 220 TYR A N 1
ATOM 1749 C CA . TYR A 1 220 ? 0.772 -18.670 -19.838 1.00 95.25 220 TYR A CA 1
ATOM 1750 C C . TYR A 1 220 ? -0.323 -18.921 -18.799 1.00 95.25 220 TYR A C 1
ATOM 1752 O O . TYR A 1 220 ? -1.190 -19.767 -19.006 1.00 95.25 220 TYR A O 1
ATOM 1760 N N . TYR A 1 221 ? -0.361 -18.128 -17.725 1.00 93.81 221 TYR A N 1
ATOM 1761 C CA . TYR A 1 221 ? -1.404 -18.261 -16.706 1.00 93.81 221 TYR A CA 1
ATOM 1762 C C . TYR A 1 221 ? -2.775 -17.830 -17.236 1.00 93.81 221 TYR A C 1
ATOM 1764 O O . TYR A 1 221 ? -3.773 -18.491 -16.946 1.00 93.81 221 TYR A O 1
ATOM 1772 N N . GLY A 1 222 ? -2.804 -16.798 -18.088 1.00 94.94 222 GLY A N 1
ATOM 1773 C CA . GLY A 1 222 ? -4.004 -16.321 -18.772 1.00 94.94 222 GLY A CA 1
ATOM 1774 C C . GLY A 1 222 ? -4.730 -17.413 -19.553 1.00 94.94 222 GLY A C 1
ATOM 1775 O O . GLY A 1 222 ? -5.951 -17.531 -19.488 1.00 94.94 222 GLY A O 1
ATOM 1776 N N . THR A 1 223 ? -3.970 -18.222 -20.292 1.00 93.69 223 THR A N 1
ATOM 1777 C CA . THR A 1 223 ? -4.516 -19.295 -21.137 1.00 93.69 223 THR A CA 1
ATOM 1778 C C . THR A 1 223 ? -4.827 -20.578 -20.372 1.00 93.69 223 THR A C 1
ATOM 1780 O O . THR A 1 223 ? -5.721 -21.313 -20.782 1.00 93.69 223 THR A O 1
ATOM 1783 N N . TRP A 1 224 ? -4.113 -20.860 -19.279 1.00 93.38 224 TRP A N 1
ATOM 1784 C CA . TRP A 1 224 ? -4.278 -22.101 -18.516 1.00 93.38 224 TRP A CA 1
ATOM 1785 C C . TRP A 1 224 ? -5.357 -22.015 -17.438 1.00 93.38 224 TRP A C 1
ATOM 1787 O O . TRP A 1 224 ? -6.123 -22.960 -17.266 1.00 93.38 224 TRP A O 1
ATOM 1797 N N . PHE A 1 225 ? -5.408 -20.902 -16.704 1.00 92.31 225 PHE A N 1
ATOM 1798 C CA . PHE A 1 225 ? -6.282 -20.745 -15.537 1.00 92.31 225 PHE A CA 1
ATOM 1799 C C . PHE A 1 225 ? -7.377 -19.707 -15.758 1.00 92.31 225 PHE A C 1
ATOM 1801 O O . PHE A 1 225 ? -8.480 -19.851 -15.236 1.00 92.31 225 PHE A O 1
ATOM 1808 N N . GLY A 1 226 ? -7.085 -18.682 -16.551 1.00 94.06 226 GLY A N 1
ATOM 1809 C CA . GLY A 1 226 ? -8.023 -17.628 -16.897 1.00 94.06 226 GLY A CA 1
ATOM 1810 C C . GLY A 1 226 ? -7.349 -16.260 -16.936 1.00 94.06 226 GLY A C 1
ATOM 1811 O O . GLY A 1 226 ? -6.231 -16.107 -16.442 1.00 94.06 226 GLY A O 1
ATOM 1812 N N . PRO A 1 227 ? -8.018 -15.256 -17.526 1.00 95.25 227 PRO A N 1
ATOM 1813 C CA . PRO A 1 227 ? -7.480 -13.911 -17.671 1.00 95.25 227 PRO A CA 1
ATOM 1814 C C . PRO A 1 227 ? -6.948 -13.320 -16.366 1.00 95.25 227 PRO A C 1
ATOM 1816 O O . PRO A 1 227 ? -7.560 -13.479 -15.310 1.00 95.25 227 PRO A O 1
ATOM 1819 N N . TYR A 1 228 ? -5.854 -12.561 -16.460 1.00 95.06 228 TYR A N 1
ATOM 1820 C CA . TYR A 1 228 ? -5.419 -11.719 -15.350 1.00 95.06 228 TYR A CA 1
ATOM 1821 C C . TYR A 1 228 ? -6.561 -10.750 -14.984 1.00 95.06 228 TYR A C 1
ATOM 1823 O O . TYR A 1 228 ? -7.076 -10.069 -15.876 1.00 95.06 228 TYR A O 1
ATOM 1831 N N . PRO A 1 229 ? -6.994 -10.692 -13.711 1.00 93.81 229 PRO A N 1
ATOM 1832 C CA . PRO A 1 229 ? -8.241 -10.020 -13.343 1.00 93.81 229 PRO A CA 1
ATOM 1833 C C . PRO A 1 229 ? -8.175 -8.490 -13.440 1.00 93.81 229 PRO A C 1
ATOM 1835 O O . PRO A 1 229 ? -9.212 -7.832 -13.405 1.00 93.81 229 PRO A O 1
ATOM 1838 N N . TYR A 1 230 ? -6.980 -7.910 -13.593 1.00 94.94 230 TYR A N 1
ATOM 1839 C CA . TYR A 1 230 ? -6.787 -6.463 -13.669 1.00 94.94 230 TYR A CA 1
ATOM 1840 C C . TYR A 1 230 ? -6.255 -6.035 -15.037 1.00 94.94 230 TYR A C 1
ATOM 1842 O O . TYR A 1 230 ? -5.407 -6.687 -15.634 1.00 94.94 230 TYR A O 1
ATOM 1850 N N . GLY A 1 231 ? -6.675 -4.861 -15.512 1.00 95.50 231 GLY A N 1
ATOM 1851 C CA . GLY A 1 231 ? -6.175 -4.297 -16.773 1.00 95.50 231 GLY A CA 1
ATOM 1852 C C . GLY A 1 231 ? -4.775 -3.675 -16.694 1.00 95.50 231 GLY A C 1
ATOM 1853 O O . GLY A 1 231 ? -4.375 -2.975 -17.619 1.00 95.50 231 GLY A O 1
ATOM 1854 N N . HIS A 1 232 ? -4.050 -3.806 -15.581 1.00 96.62 232 HIS A N 1
ATOM 1855 C CA . HIS A 1 232 ? -2.711 -3.228 -15.419 1.00 96.62 232 HIS A CA 1
ATOM 1856 C C . HIS A 1 232 ? -1.870 -3.992 -14.400 1.00 96.62 232 HIS A C 1
ATOM 1858 O O . HIS A 1 232 ? -2.408 -4.612 -13.485 1.00 96.62 232 HIS A O 1
ATOM 1864 N N . VAL A 1 233 ? -0.552 -3.874 -14.531 1.00 96.06 233 VAL A N 1
ATOM 1865 C CA . VAL A 1 233 ? 0.430 -4.374 -13.570 1.00 96.06 233 VAL A CA 1
ATOM 1866 C C . VAL A 1 233 ? 1.638 -3.439 -13.526 1.00 96.06 233 VAL A C 1
ATOM 1868 O O . VAL A 1 233 ? 2.138 -3.004 -14.564 1.00 96.06 233 VAL A O 1
ATOM 1871 N N . THR A 1 234 ? 2.117 -3.130 -12.323 1.00 95.75 234 THR A N 1
ATOM 1872 C CA . THR A 1 234 ? 3.380 -2.421 -12.108 1.00 95.75 234 THR A CA 1
ATOM 1873 C C . THR A 1 234 ? 4.448 -3.412 -11.662 1.00 95.75 234 THR A C 1
ATOM 1875 O O . THR A 1 234 ? 4.327 -4.042 -10.617 1.00 95.75 234 THR A O 1
ATOM 1878 N N . VAL A 1 235 ? 5.519 -3.536 -12.431 1.00 92.62 235 VAL A N 1
ATOM 1879 C CA . VAL A 1 235 ? 6.721 -4.281 -12.067 1.00 92.62 235 VAL A CA 1
ATOM 1880 C C . VAL A 1 235 ? 7.714 -3.305 -11.452 1.00 92.62 235 VAL A C 1
ATOM 1882 O O . VAL A 1 235 ? 7.964 -2.234 -12.003 1.00 92.62 235 VAL A O 1
ATOM 1885 N N . VAL A 1 236 ? 8.269 -3.662 -10.301 1.00 90.06 236 VAL A N 1
ATOM 1886 C CA . VAL A 1 236 ? 9.229 -2.830 -9.575 1.00 90.06 236 VAL A CA 1
ATOM 1887 C C . VAL A 1 236 ? 10.541 -3.574 -9.463 1.00 90.06 236 VAL A C 1
ATOM 1889 O O . VAL A 1 236 ? 10.583 -4.688 -8.954 1.00 90.06 236 VAL A O 1
ATOM 1892 N N . GLU A 1 237 ? 11.627 -2.955 -9.886 1.00 85.00 237 GLU A N 1
ATOM 1893 C CA . GLU A 1 237 ? 12.953 -3.438 -9.560 1.00 85.00 237 GLU A CA 1
ATOM 1894 C C . GLU A 1 237 ? 13.449 -2.784 -8.267 1.00 85.00 237 GLU A C 1
ATOM 1896 O O . GLU A 1 237 ? 13.576 -1.560 -8.164 1.00 85.00 237 GLU A O 1
ATOM 1901 N N . ALA A 1 238 ? 13.725 -3.612 -7.261 1.00 75.50 238 ALA A N 1
ATOM 1902 C CA . ALA A 1 238 ? 14.221 -3.128 -5.985 1.00 75.50 238 ALA A CA 1
ATOM 1903 C C . ALA A 1 238 ? 15.675 -2.631 -6.086 1.00 75.50 238 ALA A C 1
ATOM 1905 O O . ALA A 1 238 ? 16.504 -3.237 -6.767 1.00 75.50 238 ALA A O 1
ATOM 1906 N N . ALA A 1 239 ? 16.003 -1.552 -5.365 1.00 71.50 239 ALA A N 1
ATOM 1907 C CA . ALA A 1 239 ? 17.339 -0.951 -5.386 1.00 71.50 239 ALA A CA 1
ATOM 1908 C C . ALA A 1 239 ? 18.459 -1.926 -4.986 1.00 71.50 239 ALA A C 1
ATOM 1910 O O . ALA A 1 239 ? 18.247 -2.872 -4.212 1.00 71.50 239 ALA A O 1
ATOM 1911 N N . TYR A 1 240 ? 19.678 -1.676 -5.479 1.00 62.16 240 TYR A N 1
ATOM 1912 C CA . TYR A 1 240 ? 20.815 -2.546 -5.203 1.00 62.16 240 TYR A CA 1
ATOM 1913 C C . TYR A 1 240 ? 21.098 -2.669 -3.687 1.00 62.16 240 TYR A C 1
ATOM 1915 O O . TYR A 1 240 ? 21.171 -1.666 -2.977 1.00 62.16 240 TYR A O 1
ATOM 1923 N N . GLU A 1 241 ? 21.225 -3.907 -3.180 1.00 61.00 241 GLU A N 1
ATOM 1924 C CA . GLU A 1 241 ? 21.386 -4.256 -1.752 1.00 61.00 241 GLU A CA 1
ATOM 1925 C C . GLU A 1 241 ? 20.223 -3.844 -0.841 1.00 61.00 241 GLU A C 1
ATOM 1927 O O . GLU A 1 241 ? 20.345 -3.910 0.384 1.00 61.00 241 GLU A O 1
ATOM 1932 N N . SER A 1 242 ? 19.075 -3.450 -1.398 1.00 58.19 242 SER A N 1
ATOM 1933 C CA . SER A 1 242 ? 17.860 -3.388 -0.592 1.00 58.19 242 SER A CA 1
ATOM 1934 C C . SER A 1 242 ? 17.482 -4.802 -0.133 1.00 58.19 242 SER A C 1
ATOM 1936 O O . SER A 1 242 ? 17.647 -5.781 -0.861 1.00 58.19 242 SER A O 1
ATOM 1938 N N . GLY A 1 243 ? 16.991 -4.923 1.101 1.00 53.22 243 GLY A N 1
ATOM 1939 C CA . GLY A 1 243 ? 16.487 -6.193 1.636 1.00 53.22 243 GLY A CA 1
ATOM 1940 C C . GLY A 1 243 ? 15.114 -6.584 1.078 1.00 53.22 243 GLY A C 1
ATOM 1941 O O . GLY A 1 243 ? 14.516 -7.536 1.574 1.00 53.22 243 GLY A O 1
ATOM 1942 N N . ALA A 1 244 ? 14.598 -5.838 0.097 1.00 58.59 244 ALA A N 1
ATOM 1943 C CA . ALA A 1 244 ? 13.329 -6.098 -0.558 1.00 58.59 244 ALA A CA 1
ATOM 1944 C C . ALA A 1 244 ? 13.500 -7.257 -1.555 1.00 58.59 244 ALA A C 1
ATOM 1946 O O . ALA A 1 244 ? 14.085 -7.098 -2.626 1.00 58.59 244 ALA A O 1
ATOM 1947 N N . GLY A 1 245 ? 13.035 -8.446 -1.165 1.00 58.16 245 GLY A N 1
ATOM 1948 C CA . GLY A 1 245 ? 12.918 -9.602 -2.054 1.00 58.16 245 GLY A CA 1
ATOM 1949 C C . GLY A 1 245 ? 11.702 -9.504 -2.982 1.00 58.16 245 GLY A C 1
ATOM 1950 O O . GLY A 1 245 ? 10.927 -8.549 -2.914 1.00 58.16 245 GLY A O 1
ATOM 1951 N N . GLY A 1 246 ? 11.518 -10.511 -3.839 1.00 59.38 246 GLY A N 1
ATOM 1952 C CA . GLY A 1 246 ? 10.263 -10.670 -4.576 1.00 59.38 246 GLY A CA 1
ATOM 1953 C C . GLY A 1 246 ? 9.133 -11.045 -3.615 1.00 59.38 246 GLY A C 1
ATOM 1954 O O . GLY A 1 246 ? 9.302 -11.967 -2.823 1.00 59.38 246 GLY A O 1
ATOM 1955 N N . MET A 1 247 ? 8.021 -10.316 -3.669 1.00 65.88 247 MET A N 1
ATOM 1956 C CA . MET A 1 247 ? 6.787 -10.616 -2.935 1.00 65.88 247 MET A CA 1
ATOM 1957 C C . MET A 1 247 ? 5.602 -10.112 -3.749 1.00 65.88 247 MET A C 1
ATOM 1959 O O . MET A 1 247 ? 5.562 -8.949 -4.134 1.00 65.88 247 MET A O 1
ATOM 1963 N N . GLU A 1 248 ? 4.649 -10.973 -4.045 1.00 71.38 248 GLU A N 1
ATOM 1964 C CA . GLU A 1 248 ? 3.497 -10.651 -4.868 1.00 71.38 248 GLU A CA 1
ATOM 1965 C C . GLU A 1 248 ? 2.511 -9.746 -4.121 1.00 71.38 248 GLU A C 1
ATOM 1967 O O . GLU A 1 248 ? 1.864 -10.154 -3.164 1.00 71.38 248 GLU A O 1
ATOM 1972 N N . TYR A 1 249 ? 2.364 -8.499 -4.576 1.00 76.94 249 TYR A N 1
ATOM 1973 C CA . TYR A 1 249 ? 1.247 -7.654 -4.167 1.00 76.94 249 TYR A CA 1
ATOM 1974 C C . TYR A 1 249 ? 0.253 -7.510 -5.318 1.00 76.94 249 TYR A C 1
ATOM 1976 O O . TYR A 1 249 ? 0.634 -7.571 -6.497 1.00 76.94 249 TYR A O 1
ATOM 1984 N N . PRO A 1 250 ? -1.035 -7.279 -5.016 1.00 76.38 250 PRO A N 1
ATOM 1985 C CA . PRO A 1 250 ? -2.013 -6.990 -6.048 1.00 76.38 250 PRO A CA 1
ATOM 1986 C C . PRO A 1 250 ? -1.563 -5.800 -6.900 1.00 76.38 250 PRO A C 1
ATOM 1988 O O . PRO A 1 250 ? -1.201 -4.749 -6.368 1.00 76.38 250 PRO A O 1
ATOM 1991 N N . THR A 1 251 ? -1.529 -6.017 -8.218 1.00 84.12 251 THR A N 1
ATOM 1992 C CA . THR A 1 251 ? -1.122 -5.063 -9.270 1.00 84.12 251 THR A CA 1
ATOM 1993 C C . THR A 1 251 ? 0.259 -4.405 -9.120 1.00 84.12 251 THR A C 1
ATOM 1995 O O . THR A 1 251 ? 0.634 -3.599 -9.973 1.00 84.12 251 THR A O 1
ATOM 1998 N N . LEU A 1 252 ? 1.064 -4.796 -8.123 1.00 86.50 252 LEU A N 1
ATOM 1999 C CA . LEU A 1 252 ? 2.449 -4.371 -7.938 1.00 86.50 252 LEU A CA 1
ATOM 2000 C C . LEU A 1 252 ? 3.335 -5.572 -7.601 1.00 86.50 252 LEU A C 1
ATOM 2002 O O . LEU A 1 252 ? 3.187 -6.206 -6.563 1.00 86.50 252 LEU A O 1
ATOM 2006 N N . SER A 1 253 ? 4.306 -5.873 -8.453 1.00 77.94 253 SER A N 1
ATOM 2007 C CA . SER A 1 253 ? 5.201 -7.013 -8.262 1.00 77.94 253 SER A CA 1
ATOM 2008 C C . SER A 1 253 ? 6.657 -6.541 -8.215 1.00 77.94 253 SER A C 1
ATOM 2010 O O . SER A 1 253 ? 7.182 -6.109 -9.244 1.00 77.94 253 SER A O 1
ATOM 2012 N N . PRO A 1 254 ? 7.339 -6.625 -7.059 1.00 68.25 254 PRO A N 1
ATOM 2013 C CA . PRO A 1 254 ? 8.784 -6.533 -6.987 1.00 68.25 254 PRO A CA 1
ATOM 2014 C C . PRO A 1 254 ? 9.367 -7.709 -7.769 1.00 68.25 254 PRO A C 1
ATOM 2016 O O . PRO A 1 254 ? 9.137 -8.874 -7.439 1.00 68.25 254 PRO A O 1
ATOM 2019 N N . ALA A 1 255 ? 10.113 -7.417 -8.824 1.00 60.75 255 ALA A N 1
ATOM 2020 C CA . ALA A 1 255 ? 10.870 -8.425 -9.531 1.00 60.75 255 ALA A CA 1
ATOM 2021 C C . ALA A 1 255 ? 12.036 -8.867 -8.640 1.00 60.75 255 ALA A C 1
ATOM 2023 O O . ALA A 1 255 ? 12.902 -8.066 -8.282 1.00 60.75 255 ALA A O 1
ATOM 2024 N N . ALA A 1 256 ? 12.074 -10.155 -8.290 1.00 51.53 256 ALA A N 1
ATOM 2025 C CA . ALA A 1 256 ? 13.292 -10.748 -7.760 1.00 51.53 256 ALA A CA 1
ATOM 2026 C C . ALA A 1 256 ? 14.392 -10.635 -8.825 1.00 51.53 256 ALA A C 1
ATOM 2028 O O . ALA A 1 256 ? 14.124 -10.802 -10.019 1.00 51.53 256 ALA A O 1
ATOM 2029 N N . ARG A 1 257 ? 15.628 -10.350 -8.400 1.00 52.31 257 ARG A N 1
ATOM 2030 C CA . ARG A 1 257 ? 16.761 -10.280 -9.327 1.00 52.31 257 ARG A CA 1
ATOM 2031 C C . ARG A 1 257 ? 16.856 -11.577 -10.112 1.00 52.31 257 ARG A C 1
ATOM 2033 O O . ARG A 1 257 ? 16.937 -12.657 -9.528 1.00 52.31 257 ARG A O 1
ATOM 2040 N N . ALA A 1 258 ? 16.910 -11.456 -11.427 1.00 37.03 258 ALA A N 1
ATOM 2041 C CA . ALA A 1 258 ? 17.371 -12.544 -12.254 1.00 37.03 258 ALA A CA 1
ATOM 2042 C C . ALA A 1 258 ? 18.904 -12.472 -12.267 1.00 37.03 258 ALA A C 1
ATOM 2044 O O . ALA A 1 258 ? 19.461 -11.500 -12.774 1.00 37.03 258 ALA A O 1
ATOM 2045 N N . GLY A 1 259 ? 19.553 -13.446 -11.622 1.00 32.41 259 GLY A N 1
ATOM 2046 C CA . GLY A 1 259 ? 21.012 -13.590 -11.643 1.00 32.41 259 GLY A CA 1
ATOM 2047 C C . GLY A 1 259 ? 21.580 -13.808 -13.040 1.00 32.41 259 GLY A C 1
ATOM 2048 O O . GLY A 1 259 ? 20.792 -14.060 -13.990 1.00 32.41 259 GLY A O 1
#

Sequence (259 aa):
MSRQIIRGSQRTLREDDWSYVNVNSINIFPQGKFSAADLTQSKKFAAPDDGNPEDQTVMVVSLPQAIAPGESIQVELSFTSKIPRTGFRGNYFFLAQWFPKLGVYENGGNWNCHQFHAGTEFFSDYGVYDVKITVPSNYVVGATGRLAEKTENADGTTTHRQVQADVHDFTWTTSPDYLVREKRFEHPGLPPVDMRLLIQPEHFEQAERHFAATAAALQYYGTWFGPYPYGHVTVVEAAYESGAGGMEYPTLSPAARAG

Foldseek 3Di:
DAWFDAPPDPDDQDPQQTKDKFWPWKWWPDDDPDHIDTQRVQK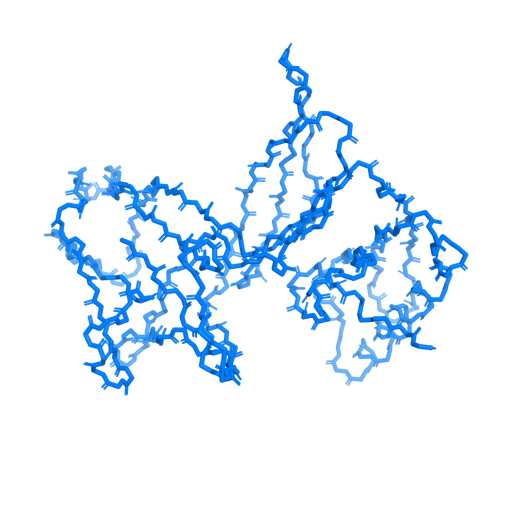DAAAVPPRPRPGRQHIDTDDPDDADPPGDIDMDTDIDIDAGQLQDDDQKGKDFPRDDADWDQDPVRDTPDHTDHNPDDDDFFWAKDWDKDKDQPLKDKDKAADFPDWDQDPVRIIITTGIDGGFGTMIMIMGSQWDKDWDWQDDPQEAIAIEIETDGPVCPVCPVVVVVVVSCVQVPCCVPPHHDPDRYAYEYAGDDPRSDAWDDGRRYTDDHDDD